Protein AF-A0A147J655-F1 (afdb_monomer)

Solvent-accessible surface area (backbone atoms only — not comparable to full-atom values): 12444 Å² total; per-residue (Å²): 142,83,84,80,78,75,74,83,84,78,67,87,81,70,92,56,87,43,62,66,56,55,39,49,51,56,50,48,43,55,75,45,38,86,83,41,47,68,65,48,41,78,70,52,32,87,92,41,36,66,64,68,68,52,79,88,52,89,79,34,69,66,43,55,54,46,36,54,53,49,49,52,65,45,54,52,52,58,82,41,92,88,51,79,49,56,59,37,53,48,49,34,55,76,60,67,33,90,79,55,74,68,39,70,68,46,60,68,44,26,51,59,44,56,76,71,34,64,57,53,54,51,39,46,50,52,51,23,53,54,28,43,58,66,48,66,65,36,63,68,56,50,51,46,45,51,49,52,53,47,52,49,52,63,71,44,96,63,61,68,89,52,30,41,99,83,64,45,72,59,88,71,86,84,52,72,66,62,54,49,54,52,36,58,65,47,71,39,32,39,89,87,78,63,48,63,60,84,68,64,92,68,74,83,132

Organism: NCBI:txid33051

Sequence (205 aa):
MSTARLRPENYYEARGFSVYYVANAVFNIVSNSGAYLRGIEDILGDMRVLTLMRPFHRYTNLHHFIREISVDIVTEEFDDIEQDHRFLREFLRIFSVPFSEEAVQDEESFWDFASESTRFHEALDELTDEVFHVLFGDVVFLQKFNRLCANYIEMSGFGDDLKTRRGTLRRVAIPVWARRAIFYRDKGECRACKRSLSCSDQAPG

Secondary structure (DSSP, 8-state):
-----PPP-------S--HHHHHHHHHHHHHTGGGGHHHHHHHHSTTTHHHHHSS--SS-HHHHHHHHHHHHHHHGGGG-TTS--HHHHHHHHHTT----SGGGSSHHHHHHHHHH-HHHHHHHHHHHHHHHHHHHT-HHHHHHHHHHHHHHHHH-S--TTTB-TTSSBPP-PPPHHHHHHHHHHTTTB-TTT--BSTT-S----

Radius of gyration: 20.92 Å; Cα contacts (8 Å, |Δi|>4): 145; chains: 1; bounding box: 65×38×62 Å

pLDDT: mean 83.19, std 16.74, range [34.19, 97.62]

Nearest PDB structures (foldseek):
  6egk-assembly1_B  TM=2.272E-01  e=2.907E+00  Streptomyces clavuligerus

Structure (mmCIF, N/CA/C/O backbone):
data_AF-A0A147J655-F1
#
_entry.id   AF-A0A147J655-F1
#
loop_
_atom_site.group_PDB
_atom_site.id
_atom_site.type_symbol
_atom_site.label_atom_id
_atom_site.label_alt_id
_atom_site.label_comp_id
_atom_site.label_asym_id
_atom_site.label_entity_id
_atom_site.label_seq_id
_atom_site.pdbx_PDB_ins_code
_atom_site.Cartn_x
_atom_site.Cartn_y
_atom_site.Cartn_z
_atom_site.occupancy
_atom_site.B_iso_or_equiv
_atom_site.auth_seq_id
_atom_site.auth_comp_id
_atom_site.auth_asym_id
_atom_site.auth_atom_id
_atom_site.pdbx_PDB_model_num
ATOM 1 N N . MET A 1 1 ? 42.084 3.554 29.934 1.00 40.44 1 MET A N 1
ATOM 2 C CA . MET A 1 1 ? 41.029 2.544 29.700 1.00 40.44 1 MET A CA 1
ATOM 3 C C . MET A 1 1 ? 39.686 3.249 29.609 1.00 40.44 1 MET A C 1
ATOM 5 O O . MET A 1 1 ? 39.178 3.671 30.633 1.00 40.44 1 MET A O 1
ATOM 9 N N . SER A 1 2 ? 39.151 3.418 28.400 1.00 34.22 2 SER A N 1
ATOM 10 C CA . SER A 1 2 ? 37.708 3.548 28.145 1.00 34.22 2 SER A CA 1
ATOM 11 C C . SER A 1 2 ? 37.500 3.452 26.633 1.00 34.22 2 SER A C 1
ATOM 13 O O . SER A 1 2 ? 37.640 4.431 25.907 1.00 34.22 2 SER A O 1
ATOM 15 N N . THR A 1 3 ? 37.291 2.235 26.138 1.00 34.88 3 THR A N 1
ATOM 16 C CA . THR A 1 3 ? 36.875 1.977 24.760 1.00 34.88 3 THR A CA 1
ATOM 17 C C . THR A 1 3 ? 35.353 2.036 24.724 1.00 34.88 3 THR A C 1
ATOM 19 O O . THR A 1 3 ? 34.664 1.093 25.118 1.00 34.88 3 THR A O 1
ATOM 22 N N . ALA A 1 4 ? 34.816 3.175 24.286 1.00 36.41 4 ALA A N 1
ATOM 23 C CA . ALA A 1 4 ? 33.408 3.289 23.942 1.00 36.41 4 ALA A CA 1
ATOM 24 C C . ALA A 1 4 ? 33.131 2.347 22.763 1.00 36.41 4 ALA A C 1
ATOM 26 O O . ALA A 1 4 ? 33.685 2.507 21.676 1.00 36.41 4 ALA A O 1
ATOM 27 N N . ARG A 1 5 ? 32.316 1.317 23.006 1.00 34.78 5 ARG A N 1
ATOM 28 C CA . ARG A 1 5 ? 31.834 0.407 21.968 1.00 34.78 5 ARG A CA 1
ATOM 29 C C . ARG A 1 5 ? 30.921 1.202 21.042 1.00 34.78 5 ARG A C 1
ATOM 31 O O . ARG A 1 5 ? 29.805 1.546 21.430 1.00 34.78 5 ARG A O 1
ATOM 38 N N . LEU A 1 6 ? 31.410 1.491 19.840 1.00 41.97 6 LEU A N 1
ATOM 39 C CA . LEU A 1 6 ? 30.581 1.902 18.716 1.00 41.97 6 LEU A CA 1
ATOM 40 C C . LEU A 1 6 ? 29.500 0.828 18.532 1.00 41.97 6 LEU A C 1
ATOM 42 O O . LEU A 1 6 ? 29.802 -0.364 18.433 1.00 41.97 6 LEU A O 1
ATOM 46 N N . ARG A 1 7 ? 28.232 1.244 18.596 1.00 40.03 7 ARG A N 1
ATOM 47 C CA . ARG A 1 7 ? 27.100 0.386 18.237 1.00 40.03 7 ARG A CA 1
ATOM 48 C C . ARG A 1 7 ? 27.255 0.042 16.753 1.00 40.03 7 ARG A C 1
ATOM 50 O O . ARG A 1 7 ? 27.589 0.948 15.997 1.00 40.03 7 ARG A O 1
ATOM 57 N N . PRO A 1 8 ? 27.041 -1.213 16.331 1.00 43.03 8 PRO A N 1
ATOM 58 C CA . PRO A 1 8 ? 27.137 -1.540 14.921 1.00 43.03 8 PRO A CA 1
ATOM 59 C C . PRO A 1 8 ? 26.039 -0.779 14.174 1.00 43.03 8 PRO A C 1
ATOM 61 O O . PRO A 1 8 ? 24.848 -0.981 14.424 1.00 43.03 8 PRO A O 1
ATOM 64 N N . GLU A 1 9 ? 26.469 0.118 13.291 1.00 44.25 9 GLU A N 1
ATOM 65 C CA . GLU A 1 9 ? 25.694 0.710 12.204 1.00 44.25 9 GLU A CA 1
ATOM 66 C C . GLU A 1 9 ? 25.308 -0.405 11.226 1.00 44.25 9 GLU A C 1
ATOM 68 O O . GLU A 1 9 ? 25.839 -0.521 10.132 1.00 44.25 9 GLU A O 1
ATOM 73 N N . ASN A 1 10 ? 24.403 -1.287 11.641 1.00 47.47 10 ASN A N 1
ATOM 74 C CA . ASN A 1 10 ? 23.767 -2.229 10.733 1.00 47.47 10 ASN A CA 1
ATOM 75 C C . ASN A 1 10 ? 22.411 -1.649 10.353 1.00 47.47 10 ASN A C 1
ATOM 77 O O . ASN A 1 10 ? 21.373 -2.092 10.845 1.00 47.47 10 ASN A O 1
ATOM 81 N N . TYR A 1 11 ? 22.430 -0.633 9.495 1.00 44.00 11 TYR A N 1
ATOM 82 C CA . TYR A 1 11 ? 21.291 -0.373 8.631 1.00 44.00 11 TYR A CA 1
ATOM 83 C C . TYR A 1 11 ? 21.672 -0.917 7.259 1.00 44.00 11 TYR A C 1
ATOM 85 O O . TYR A 1 11 ? 22.695 -0.523 6.709 1.00 44.00 11 TYR A O 1
ATOM 93 N N . TYR A 1 12 ? 20.920 -1.905 6.776 1.00 42.38 12 TYR A N 1
ATOM 94 C CA . TYR A 1 12 ? 21.134 -2.533 5.475 1.00 42.38 12 TYR A CA 1
ATOM 95 C C . TYR A 1 12 ? 21.269 -1.449 4.396 1.00 42.38 12 TYR A C 1
ATOM 97 O O . TYR A 1 12 ? 20.291 -0.787 4.055 1.00 42.38 12 TYR A O 1
ATOM 105 N N . GLU A 1 13 ? 22.473 -1.268 3.854 1.00 38.03 13 GLU A N 1
ATOM 106 C CA . GLU A 1 13 ? 22.691 -0.453 2.661 1.00 38.03 13 GLU A CA 1
ATOM 107 C C . GLU A 1 13 ? 22.290 -1.320 1.456 1.00 38.03 13 GLU A C 1
ATOM 109 O O . GLU A 1 13 ? 23.109 -2.010 0.847 1.00 38.03 13 GLU A O 1
ATOM 114 N N . ALA A 1 14 ? 20.985 -1.394 1.180 1.00 43.47 14 ALA A N 1
ATOM 115 C CA . ALA A 1 14 ? 20.464 -2.109 0.022 1.00 43.47 14 ALA A CA 1
ATOM 116 C C . ALA A 1 14 ? 20.803 -1.308 -1.241 1.00 43.47 14 ALA A C 1
ATOM 118 O O . ALA A 1 14 ? 20.081 -0.397 -1.629 1.00 43.47 14 ALA A O 1
ATOM 119 N N . ARG A 1 15 ? 21.923 -1.639 -1.888 1.00 47.44 15 ARG A N 1
ATOM 120 C CA . ARG A 1 15 ? 22.313 -1.082 -3.196 1.00 47.44 15 ARG A CA 1
ATOM 121 C C . ARG A 1 15 ? 21.534 -1.720 -4.367 1.00 47.44 15 ARG A C 1
ATOM 123 O O . ARG A 1 15 ? 22.101 -1.907 -5.437 1.00 47.44 15 ARG A O 1
ATOM 130 N N . GLY A 1 16 ? 20.268 -2.095 -4.154 1.00 58.00 16 GLY A N 1
ATOM 131 C CA . GLY A 1 16 ? 19.400 -2.773 -5.125 1.00 58.00 16 GLY A CA 1
ATOM 132 C C . GLY A 1 16 ? 17.962 -2.952 -4.616 1.00 58.00 16 GLY A C 1
ATOM 133 O O . GLY A 1 16 ? 17.691 -2.710 -3.436 1.00 58.00 16 GLY A O 1
ATOM 134 N N . PHE A 1 17 ? 17.056 -3.370 -5.508 1.00 69.56 17 PHE A N 1
ATOM 135 C CA . PHE A 1 17 ? 15.637 -3.598 -5.213 1.00 69.56 17 PHE A CA 1
ATOM 136 C C . PHE A 1 17 ? 15.461 -4.511 -3.985 1.00 69.56 17 PHE A C 1
ATOM 138 O O . PHE A 1 17 ? 16.004 -5.616 -3.927 1.00 69.56 17 PHE A O 1
ATOM 145 N N . SER A 1 18 ? 14.718 -4.051 -2.973 1.00 82.25 18 SER A N 1
ATOM 146 C CA . SER A 1 18 ? 14.476 -4.812 -1.745 1.00 82.25 18 SER A CA 1
ATOM 147 C C . SER A 1 18 ? 13.132 -4.452 -1.123 1.00 82.25 18 SER A C 1
ATOM 149 O O . SER A 1 18 ? 12.808 -3.279 -0.951 1.00 82.25 18 SER A O 1
ATOM 151 N N . VAL A 1 19 ? 12.405 -5.464 -0.654 1.00 89.88 19 VAL A N 1
ATOM 152 C CA . VAL A 1 19 ? 11.198 -5.308 0.178 1.00 89.88 19 VAL A CA 1
ATOM 153 C C . VAL A 1 19 ? 11.454 -4.368 1.357 1.00 89.88 19 VAL A C 1
ATOM 155 O O . VAL A 1 19 ? 10.615 -3.540 1.700 1.00 89.88 19 VAL A O 1
ATOM 158 N N . TYR A 1 20 ? 12.641 -4.445 1.971 1.00 90.62 20 TYR A N 1
ATOM 159 C CA . TYR A 1 20 ? 13.001 -3.589 3.101 1.00 90.62 20 TYR A CA 1
ATOM 160 C C . TYR A 1 20 ? 13.219 -2.132 2.703 1.00 90.62 20 TYR A C 1
ATOM 162 O O . TYR A 1 20 ? 12.974 -1.248 3.522 1.00 90.62 20 TYR A O 1
ATOM 170 N N . TYR A 1 21 ? 13.655 -1.876 1.468 1.00 89.62 21 TYR A N 1
ATOM 171 C CA . TYR A 1 21 ? 13.779 -0.520 0.947 1.00 89.62 21 TYR A CA 1
ATOM 172 C C . TYR A 1 21 ? 12.397 0.134 0.859 1.00 89.62 21 TYR A C 1
ATOM 174 O O . TYR A 1 21 ? 12.180 1.183 1.465 1.00 89.62 21 TYR A O 1
ATOM 182 N N . VAL A 1 22 ? 11.434 -0.548 0.228 1.00 91.31 22 VAL A N 1
ATOM 183 C CA . VAL A 1 22 ? 10.045 -0.071 0.125 1.00 91.31 22 VAL A CA 1
ATOM 184 C C . VAL A 1 22 ? 9.406 0.049 1.513 1.00 91.31 22 VAL A C 1
ATOM 186 O O . VAL A 1 22 ? 8.818 1.078 1.840 1.00 91.31 22 VAL A O 1
ATOM 189 N N . ALA A 1 23 ? 9.591 -0.944 2.391 1.00 95.00 23 ALA A N 1
ATOM 190 C CA . ALA A 1 23 ? 9.091 -0.881 3.765 1.00 95.00 23 ALA A CA 1
ATOM 191 C C . ALA A 1 23 ? 9.661 0.319 4.541 1.00 95.00 23 ALA A C 1
ATOM 193 O O . ALA A 1 23 ? 8.924 0.986 5.269 1.00 95.00 23 ALA A O 1
ATOM 194 N N . ASN A 1 24 ? 10.951 0.626 4.376 1.00 92.94 24 ASN A N 1
ATOM 195 C CA . ASN A 1 24 ? 11.572 1.797 4.988 1.00 92.94 24 ASN A CA 1
ATOM 196 C C . ASN A 1 24 ? 11.036 3.108 4.394 1.00 92.94 24 ASN A C 1
ATOM 198 O O . ASN A 1 24 ? 10.759 4.041 5.148 1.00 92.94 24 ASN A O 1
ATOM 202 N N . ALA A 1 25 ? 10.839 3.185 3.076 1.00 91.75 25 ALA A N 1
ATOM 203 C CA . ALA A 1 25 ? 10.234 4.349 2.430 1.00 91.75 25 ALA A CA 1
ATOM 204 C C . ALA A 1 25 ? 8.829 4.620 2.992 1.00 91.75 25 ALA A C 1
ATOM 206 O O . ALA A 1 25 ? 8.576 5.697 3.537 1.00 91.75 25 ALA A O 1
ATOM 207 N N . VAL A 1 26 ? 7.959 3.604 3.004 1.00 94.25 26 VAL A N 1
ATOM 208 C CA . VAL A 1 26 ? 6.614 3.674 3.600 1.00 94.25 26 VAL A CA 1
ATOM 209 C C . VAL A 1 26 ? 6.684 4.079 5.079 1.00 94.25 26 VAL A C 1
ATOM 211 O O . VAL A 1 26 ? 5.931 4.947 5.531 1.00 94.25 26 VAL A O 1
ATOM 214 N N . PHE A 1 27 ? 7.608 3.497 5.850 1.00 94.69 27 PHE A N 1
ATOM 215 C CA . PHE A 1 27 ? 7.802 3.841 7.259 1.00 94.69 27 PHE A CA 1
ATOM 216 C C . PHE A 1 27 ? 8.169 5.316 7.458 1.00 94.69 27 PHE A C 1
ATOM 218 O O . PHE A 1 27 ? 7.632 5.963 8.366 1.00 94.69 27 PHE A O 1
ATOM 225 N N . ASN A 1 28 ? 9.061 5.853 6.623 1.00 91.31 28 ASN A N 1
ATOM 226 C CA . ASN A 1 28 ? 9.516 7.239 6.691 1.00 91.31 28 ASN A CA 1
ATOM 227 C C . ASN A 1 28 ? 8.425 8.219 6.260 1.00 91.31 28 ASN A C 1
ATOM 229 O O . ASN A 1 28 ? 8.224 9.219 6.951 1.00 91.31 28 ASN A O 1
ATOM 233 N N . ILE A 1 29 ? 7.670 7.899 5.205 1.00 91.06 29 ILE A N 1
ATOM 234 C CA . ILE A 1 29 ? 6.522 8.696 4.753 1.00 91.06 29 ILE A CA 1
ATOM 235 C C . ILE A 1 29 ? 5.482 8.802 5.873 1.00 91.06 29 ILE A C 1
ATOM 237 O O . ILE A 1 29 ? 5.064 9.898 6.236 1.00 91.06 29 ILE A O 1
ATOM 241 N N . VAL A 1 30 ? 5.110 7.687 6.510 1.00 92.38 30 VAL A N 1
ATOM 242 C CA . VAL A 1 30 ? 4.139 7.708 7.620 1.00 92.38 30 VAL A CA 1
ATOM 243 C C . VAL A 1 30 ? 4.706 8.398 8.862 1.00 92.38 30 VAL A C 1
ATOM 245 O O . VAL A 1 30 ? 3.992 9.128 9.555 1.00 92.38 30 VAL A O 1
ATOM 248 N N . SER A 1 31 ? 5.982 8.168 9.179 1.00 90.12 31 SER A N 1
ATOM 249 C CA . SER A 1 31 ? 6.617 8.739 10.371 1.00 90.12 31 SER A CA 1
ATOM 250 C C . SER A 1 31 ? 6.887 10.234 10.255 1.00 90.12 31 SER A C 1
ATOM 252 O O . SER A 1 31 ? 6.957 10.895 11.291 1.00 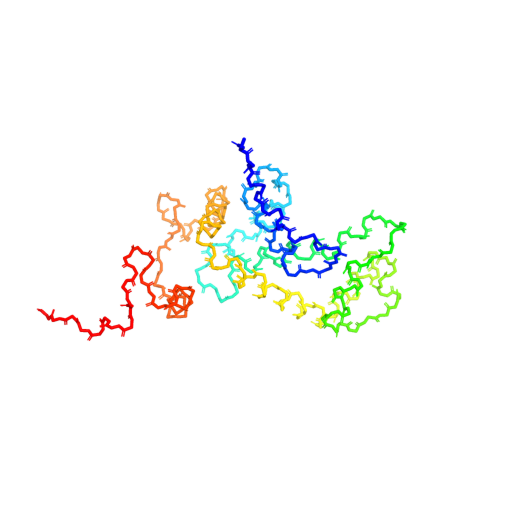90.12 31 SER A O 1
ATOM 254 N N . ASN A 1 32 ? 7.025 10.752 9.036 1.00 87.69 32 ASN A N 1
ATOM 255 C CA . ASN A 1 32 ? 7.359 12.142 8.758 1.00 87.69 32 ASN A CA 1
ATOM 256 C C . ASN A 1 32 ? 6.446 12.739 7.674 1.00 87.69 32 ASN A C 1
ATOM 258 O O . ASN A 1 32 ? 6.897 13.434 6.768 1.00 87.69 32 ASN A O 1
ATOM 262 N N . SER A 1 33 ? 5.144 12.462 7.782 1.00 81.00 33 SER A N 1
ATOM 263 C CA . SER A 1 33 ? 4.124 12.788 6.771 1.00 81.00 33 SER A CA 1
ATOM 264 C C . SER A 1 33 ? 4.076 14.259 6.361 1.00 81.00 33 SER A C 1
ATOM 266 O O . SER A 1 33 ? 3.765 14.554 5.214 1.00 81.00 33 SER A O 1
ATOM 268 N N . GLY A 1 34 ? 4.467 15.180 7.248 1.00 77.56 34 GLY A N 1
ATOM 269 C CA . GLY A 1 34 ? 4.579 16.607 6.931 1.00 77.56 34 GLY A CA 1
ATOM 270 C C . GLY A 1 34 ? 5.526 16.920 5.764 1.00 77.56 34 GLY A C 1
ATOM 271 O O . GLY A 1 34 ? 5.278 17.861 5.018 1.00 77.56 34 GLY A O 1
ATOM 272 N N . ALA A 1 35 ? 6.583 16.125 5.573 1.00 74.06 35 ALA A N 1
ATOM 273 C CA . ALA A 1 35 ? 7.535 16.306 4.476 1.00 74.06 35 ALA A CA 1
ATOM 274 C C . ALA A 1 35 ? 7.020 15.764 3.128 1.00 74.06 35 ALA A C 1
ATOM 276 O O . ALA A 1 35 ? 7.557 16.128 2.087 1.00 74.06 35 ALA A O 1
ATOM 277 N N . TYR A 1 36 ? 5.973 14.933 3.146 1.00 78.69 36 TYR A N 1
ATOM 278 C CA . TYR A 1 36 ? 5.453 14.208 1.980 1.00 78.69 36 TYR A CA 1
ATOM 279 C C . TYR A 1 36 ? 3.989 14.553 1.677 1.00 78.69 36 TYR A C 1
ATOM 281 O O . TYR A 1 36 ? 3.312 13.811 0.975 1.00 78.69 36 TYR A O 1
ATOM 289 N N . LEU A 1 37 ? 3.483 15.673 2.210 1.00 73.81 37 LEU A N 1
ATOM 290 C CA . LEU A 1 37 ? 2.056 16.012 2.169 1.00 73.81 37 LEU A CA 1
ATOM 291 C C . LEU A 1 37 ? 1.454 15.975 0.761 1.00 73.81 37 LEU A C 1
ATOM 293 O O . LEU A 1 37 ? 0.341 15.493 0.626 1.00 73.81 37 LEU A O 1
ATOM 297 N N . ARG A 1 38 ? 2.179 16.435 -0.270 1.00 73.69 38 ARG A N 1
ATOM 298 C CA . ARG A 1 38 ? 1.684 16.407 -1.657 1.00 73.69 38 ARG A CA 1
ATOM 299 C C . ARG A 1 38 ? 1.408 14.974 -2.129 1.00 73.69 38 ARG A C 1
ATOM 301 O O . ARG A 1 38 ? 0.269 14.674 -2.441 1.00 73.69 38 ARG A O 1
ATOM 308 N N . GLY A 1 39 ? 2.404 14.088 -2.089 1.00 76.06 39 GLY A N 1
ATOM 309 C CA . GLY A 1 39 ? 2.215 12.697 -2.524 1.00 76.06 39 GLY A CA 1
ATOM 310 C C . GLY A 1 39 ? 1.221 11.926 -1.648 1.00 76.06 39 GLY A C 1
ATOM 311 O O . GLY A 1 39 ? 0.451 11.110 -2.138 1.00 76.06 39 GLY A O 1
ATOM 312 N N . ILE A 1 40 ? 1.160 12.221 -0.343 1.00 77.81 40 ILE A N 1
ATOM 313 C CA . ILE A 1 40 ? 0.143 11.617 0.530 1.00 77.81 40 ILE A CA 1
ATOM 314 C C . ILE A 1 40 ? -1.267 12.094 0.147 1.00 77.81 40 ILE A C 1
ATOM 316 O O . ILE A 1 40 ? -2.192 11.286 0.194 1.00 77.81 40 ILE A O 1
ATOM 320 N N . GLU A 1 41 ? -1.444 13.360 -0.239 1.00 77.38 41 GLU A N 1
ATOM 321 C CA . GLU A 1 41 ? -2.727 13.885 -0.722 1.00 77.38 41 GLU A CA 1
ATOM 322 C C . GLU A 1 41 ? -3.183 13.164 -1.993 1.00 77.38 41 GLU A C 1
ATOM 324 O O . GLU A 1 41 ? -4.345 12.775 -2.090 1.00 77.38 41 GLU A O 1
ATOM 329 N N . ASP A 1 42 ? -2.264 12.893 -2.917 1.00 77.56 42 ASP A N 1
ATOM 330 C CA . ASP A 1 42 ? -2.568 12.171 -4.157 1.00 77.56 42 ASP A CA 1
ATOM 331 C C . ASP A 1 42 ? -3.023 10.720 -3.873 1.00 77.56 42 ASP A C 1
ATOM 333 O O . ASP A 1 42 ? -3.916 10.185 -4.539 1.00 77.56 42 ASP A O 1
ATOM 337 N N . ILE A 1 43 ? -2.487 10.101 -2.812 1.00 75.88 43 ILE A N 1
ATOM 338 C CA . ILE A 1 43 ? -2.792 8.716 -2.412 1.00 75.88 43 ILE A CA 1
ATOM 339 C C . ILE A 1 43 ? -4.027 8.602 -1.498 1.00 75.88 43 ILE A C 1
ATOM 341 O O . ILE A 1 43 ? -4.780 7.627 -1.586 1.00 75.88 43 ILE A O 1
ATOM 345 N N . LEU A 1 44 ? -4.227 9.536 -0.566 1.00 74.38 44 LEU A N 1
ATOM 346 C CA . LEU A 1 44 ? -5.241 9.454 0.501 1.00 74.38 44 LEU A CA 1
ATOM 347 C C . LEU A 1 44 ? -6.366 10.494 0.383 1.00 74.38 44 LEU A C 1
ATOM 349 O O . LEU A 1 44 ? -7.310 10.434 1.176 1.00 74.38 44 LEU A O 1
ATOM 353 N N . GLY A 1 45 ? -6.280 11.416 -0.576 1.00 71.62 45 GLY A N 1
ATOM 354 C CA . GLY A 1 45 ? -7.204 12.532 -0.763 1.00 71.62 45 GLY A CA 1
ATOM 355 C C . GLY A 1 45 ? -8.611 12.156 -1.239 1.00 71.62 45 GLY A C 1
ATOM 356 O O . GLY A 1 45 ? -9.049 10.999 -1.212 1.00 71.62 45 GLY A O 1
ATOM 357 N N . ASP A 1 46 ? -9.350 13.180 -1.669 1.00 62.03 46 ASP A N 1
ATOM 358 C CA . ASP A 1 46 ? -10.819 13.217 -1.689 1.00 62.03 46 ASP A CA 1
ATOM 359 C C . ASP A 1 46 ? -11.527 12.078 -2.451 1.00 62.03 46 ASP A C 1
ATOM 361 O O . ASP A 1 46 ? -12.598 11.641 -2.023 1.00 62.03 46 ASP A O 1
ATOM 365 N N . MET A 1 47 ? -10.947 11.513 -3.519 1.00 56.75 47 MET A N 1
ATOM 366 C CA . MET A 1 47 ? -11.573 10.382 -4.232 1.00 56.75 47 MET A CA 1
ATOM 367 C C . MET A 1 47 ? -11.406 9.021 -3.534 1.00 56.75 47 MET A C 1
ATOM 369 O O . MET A 1 47 ? -12.127 8.076 -3.860 1.00 56.75 47 MET A O 1
ATOM 373 N N . ARG A 1 48 ? -10.496 8.892 -2.559 1.00 71.31 48 ARG A N 1
ATOM 374 C CA . ARG A 1 48 ? -10.195 7.619 -1.874 1.00 71.31 48 ARG A CA 1
ATOM 375 C C . ARG A 1 48 ? -10.669 7.576 -0.423 1.00 71.31 48 ARG A C 1
ATOM 377 O O . ARG A 1 48 ? -10.670 6.500 0.181 1.00 71.31 48 ARG A O 1
ATOM 384 N N . VAL A 1 49 ? -11.168 8.684 0.133 1.00 79.19 49 VAL A N 1
ATOM 385 C CA . VAL A 1 49 ? -11.615 8.715 1.535 1.00 79.19 49 VAL A CA 1
ATOM 386 C C . VAL A 1 49 ? -12.745 7.720 1.809 1.00 79.19 49 VAL A C 1
ATOM 388 O O . VAL A 1 49 ? -12.713 7.031 2.825 1.00 79.19 49 VAL A O 1
ATOM 391 N N . LEU A 1 50 ? -13.699 7.535 0.893 1.00 83.00 50 LEU A N 1
ATOM 392 C CA . LEU A 1 50 ? -14.761 6.532 1.070 1.00 83.00 50 LEU A CA 1
ATOM 393 C C . LEU A 1 50 ? -14.208 5.104 1.216 1.00 83.00 50 LEU A C 1
ATOM 395 O O . LEU A 1 50 ? -14.731 4.315 2.009 1.00 83.00 50 LEU A O 1
ATOM 399 N N . THR A 1 51 ? -13.115 4.785 0.518 1.00 85.19 51 THR A N 1
ATOM 400 C CA . THR A 1 51 ? -12.392 3.516 0.679 1.00 85.19 51 THR A CA 1
ATOM 401 C C . THR A 1 51 ? -11.776 3.423 2.071 1.00 85.19 51 THR A C 1
ATOM 403 O O . THR A 1 51 ? -11.953 2.403 2.738 1.00 85.19 51 THR A O 1
ATOM 406 N N . LEU A 1 52 ? -11.158 4.505 2.569 1.00 87.75 52 LEU A N 1
ATOM 407 C CA . LEU A 1 52 ? -10.609 4.548 3.931 1.00 87.75 52 LEU A CA 1
ATOM 408 C C . LEU A 1 52 ? -11.676 4.295 5.005 1.00 87.75 52 LEU A C 1
ATOM 410 O O . LEU A 1 52 ? -11.379 3.694 6.041 1.00 87.75 52 LEU A O 1
ATOM 414 N N . MET A 1 53 ? -12.908 4.744 4.753 1.00 89.88 53 MET A N 1
ATOM 415 C CA . MET A 1 53 ? -14.039 4.639 5.676 1.00 89.88 53 MET A CA 1
ATOM 416 C C . MET A 1 53 ? -14.724 3.270 5.656 1.00 89.88 53 MET A C 1
ATOM 418 O O . MET A 1 53 ? -15.421 2.923 6.617 1.00 89.88 53 MET A O 1
ATOM 422 N N . ARG A 1 54 ? -14.564 2.480 4.586 1.00 88.31 54 ARG A N 1
ATOM 423 C CA . ARG A 1 54 ? -15.261 1.197 4.477 1.00 88.31 54 ARG A CA 1
ATOM 424 C C . ARG A 1 54 ? -14.632 0.162 5.436 1.00 88.31 54 ARG A C 1
ATOM 426 O O . ARG A 1 54 ? -13.410 0.027 5.540 1.00 88.31 54 ARG A O 1
ATOM 433 N N . PRO A 1 55 ? -15.455 -0.567 6.210 1.00 88.94 55 PRO A N 1
ATOM 434 C CA . PRO A 1 55 ? -14.945 -1.373 7.311 1.00 88.94 55 PRO A CA 1
ATOM 435 C C . PRO A 1 55 ? -14.313 -2.686 6.845 1.00 88.94 55 PRO A C 1
ATOM 437 O O . PRO A 1 55 ? -14.908 -3.423 6.064 1.00 88.94 55 PRO A O 1
ATOM 440 N N . PHE A 1 56 ? -13.162 -3.030 7.435 1.00 87.75 56 PHE A N 1
ATOM 441 C CA . PHE A 1 56 ? -12.550 -4.365 7.390 1.00 87.75 56 PHE A CA 1
ATOM 442 C C . PHE A 1 56 ? -12.542 -5.023 5.995 1.00 87.75 56 PHE A C 1
ATOM 444 O O . PHE A 1 56 ? -13.027 -6.146 5.811 1.00 87.75 56 PHE A O 1
ATOM 451 N N . HIS A 1 57 ? -11.933 -4.354 5.023 1.00 89.56 57 HIS A N 1
ATOM 452 C CA . HIS A 1 57 ? -11.573 -4.975 3.751 1.00 89.56 57 HIS A CA 1
ATOM 453 C C . HIS A 1 57 ? -10.423 -5.959 3.948 1.00 89.56 57 HIS A C 1
ATOM 455 O O . HIS A 1 57 ? -9.560 -5.729 4.797 1.00 89.56 57 HIS A O 1
ATOM 461 N N . ARG A 1 58 ? -10.399 -7.040 3.158 1.00 88.25 58 ARG A N 1
ATOM 462 C CA . ARG A 1 58 ? -9.268 -7.982 3.170 1.00 88.25 58 ARG A CA 1
ATOM 463 C C . ARG A 1 58 ? -7.996 -7.318 2.653 1.00 88.25 58 ARG A C 1
ATOM 465 O O . ARG A 1 58 ? -6.985 -7.362 3.341 1.00 88.25 58 ARG A O 1
ATOM 472 N N . TYR A 1 59 ? -8.096 -6.653 1.506 1.00 92.00 59 TYR A N 1
ATOM 473 C CA . TYR A 1 59 ? -7.078 -5.727 1.031 1.00 92.00 59 TYR A CA 1
ATOM 474 C C . TYR A 1 59 ? -7.237 -4.417 1.809 1.00 92.00 59 TYR A C 1
ATOM 476 O O . TYR A 1 59 ? -8.210 -3.688 1.623 1.00 92.00 59 TYR A O 1
ATOM 484 N N . THR A 1 60 ? -6.391 -4.210 2.817 1.00 93.75 60 THR A N 1
ATOM 485 C CA . THR A 1 60 ? -6.588 -3.136 3.806 1.00 93.75 60 THR A CA 1
ATOM 486 C C . THR A 1 60 ? -6.140 -1.778 3.261 1.00 93.75 60 THR A C 1
ATOM 488 O O . THR A 1 60 ? -5.387 -1.709 2.295 1.00 93.75 60 THR A O 1
ATOM 491 N N . ASN A 1 61 ? -6.512 -0.686 3.937 1.00 93.25 61 ASN A N 1
ATOM 492 C CA . ASN A 1 61 ? -6.007 0.656 3.608 1.00 93.25 61 ASN A CA 1
ATOM 493 C C . ASN A 1 61 ? -4.472 0.718 3.577 1.00 93.25 61 ASN A C 1
ATOM 495 O O . ASN A 1 61 ? -3.911 1.465 2.786 1.00 93.25 61 ASN A O 1
ATOM 499 N N . LEU A 1 62 ? -3.793 -0.081 4.411 1.00 95.00 62 LEU A N 1
ATOM 500 C CA . LEU A 1 62 ? -2.334 -0.159 4.393 1.00 95.00 62 LEU A CA 1
ATOM 501 C C . LEU A 1 62 ? -1.816 -0.833 3.114 1.00 95.00 62 LEU A C 1
ATOM 503 O O . LEU A 1 62 ? -0.815 -0.375 2.586 1.00 95.00 62 LEU A O 1
ATOM 507 N N . HIS A 1 63 ? -2.501 -1.854 2.585 1.00 95.31 63 HIS A N 1
ATOM 508 C CA . HIS A 1 63 ? -2.108 -2.457 1.306 1.00 95.31 63 HIS A CA 1
ATOM 509 C C . HIS A 1 63 ? -2.294 -1.461 0.158 1.00 95.31 63 HIS A C 1
ATOM 511 O O . HIS A 1 63 ? -1.399 -1.310 -0.659 1.00 95.31 63 HIS A O 1
ATOM 517 N N . HIS A 1 64 ? -3.414 -0.727 0.118 1.00 93.12 64 HIS A N 1
ATOM 518 C CA . HIS A 1 64 ? -3.597 0.332 -0.883 1.00 93.12 64 HIS A CA 1
ATOM 519 C C . HIS A 1 64 ? -2.473 1.366 -0.810 1.00 93.12 64 HIS A C 1
ATOM 521 O O . HIS A 1 64 ? -1.853 1.657 -1.821 1.00 93.12 64 HIS A O 1
ATOM 527 N N . PHE A 1 65 ? -2.164 1.857 0.389 1.00 94.12 65 PHE A N 1
ATOM 528 C CA . PHE A 1 65 ? -1.105 2.842 0.590 1.00 94.12 65 PHE A CA 1
ATOM 529 C C . PHE A 1 65 ? 0.282 2.333 0.171 1.00 94.12 65 PHE A C 1
ATOM 531 O O . PHE A 1 65 ? 1.009 3.033 -0.523 1.00 94.12 65 PHE A O 1
ATOM 538 N N . ILE A 1 66 ? 0.637 1.106 0.568 1.00 95.50 66 ILE A N 1
ATOM 539 C CA . ILE A 1 66 ? 1.897 0.468 0.167 1.00 95.50 66 ILE A CA 1
ATOM 540 C C . ILE A 1 66 ? 1.953 0.307 -1.348 1.00 95.50 66 ILE A C 1
ATOM 542 O O . ILE A 1 66 ? 2.994 0.589 -1.929 1.00 95.50 66 ILE A O 1
ATOM 546 N N . ARG A 1 67 ? 0.861 -0.133 -1.980 1.00 94.75 67 ARG A N 1
ATOM 547 C CA . ARG A 1 67 ? 0.823 -0.381 -3.420 1.00 94.75 67 ARG A CA 1
ATOM 548 C C . ARG A 1 67 ? 1.075 0.889 -4.219 1.00 94.75 67 ARG A C 1
ATOM 550 O O . ARG A 1 67 ? 1.889 0.836 -5.126 1.00 94.75 67 ARG A O 1
ATOM 557 N N . GLU A 1 68 ? 0.435 2.008 -3.874 1.00 91.88 68 GLU A N 1
ATOM 558 C CA . GLU A 1 68 ? 0.688 3.278 -4.578 1.00 91.88 68 GLU A CA 1
ATOM 559 C C . GLU A 1 68 ? 2.147 3.719 -4.420 1.00 91.88 68 GLU A C 1
ATOM 561 O O . GLU A 1 68 ? 2.815 3.953 -5.414 1.00 91.88 68 GLU A O 1
ATOM 566 N N . ILE A 1 69 ? 2.687 3.702 -3.194 1.00 92.25 69 ILE A N 1
ATOM 567 C CA . ILE A 1 69 ? 4.105 4.036 -2.966 1.00 92.25 69 ILE A CA 1
ATOM 568 C C . ILE A 1 69 ? 5.032 3.076 -3.720 1.00 92.25 69 ILE A C 1
ATOM 570 O O . ILE A 1 69 ? 6.091 3.472 -4.190 1.00 92.25 69 ILE A O 1
ATOM 574 N N . SER A 1 70 ? 4.660 1.799 -3.814 1.00 92.38 70 SER A N 1
ATOM 575 C CA . SER A 1 70 ? 5.448 0.805 -4.540 1.00 92.38 70 SER A CA 1
ATOM 576 C C . SER A 1 70 ? 5.445 1.081 -6.037 1.00 92.38 70 SER A C 1
ATOM 578 O O . SER A 1 70 ? 6.490 0.925 -6.652 1.00 92.38 70 SER A O 1
ATOM 580 N N . VAL A 1 71 ? 4.308 1.496 -6.607 1.00 91.38 71 VAL A N 1
ATOM 581 C CA . VAL A 1 71 ? 4.233 1.942 -8.004 1.00 91.38 71 VAL A CA 1
ATOM 582 C C . VAL A 1 71 ? 5.152 3.140 -8.193 1.00 91.38 71 VAL A C 1
ATOM 584 O O . VAL A 1 71 ? 6.078 3.025 -8.986 1.00 91.38 71 VAL A O 1
ATOM 587 N N . ASP A 1 72 ? 4.978 4.197 -7.393 1.00 89.06 72 ASP A N 1
ATOM 588 C CA . ASP A 1 72 ? 5.777 5.423 -7.490 1.00 89.06 72 ASP A CA 1
ATOM 589 C C . ASP A 1 72 ? 7.280 5.121 -7.438 1.00 89.06 72 ASP A C 1
ATOM 591 O O . ASP A 1 72 ? 8.020 5.556 -8.306 1.00 89.06 72 ASP A O 1
ATOM 595 N N . ILE A 1 73 ? 7.732 4.313 -6.472 1.00 88.25 73 ILE A N 1
ATOM 596 C CA . ILE A 1 73 ? 9.149 3.936 -6.329 1.00 88.25 73 ILE A CA 1
ATOM 597 C C . ILE A 1 73 ? 9.634 3.086 -7.509 1.00 88.25 73 ILE A C 1
ATOM 599 O O . ILE A 1 73 ? 10.761 3.250 -7.969 1.00 88.25 73 ILE A O 1
ATOM 603 N N . VAL A 1 74 ? 8.825 2.128 -7.972 1.00 88.56 74 VAL A N 1
ATOM 604 C CA . VAL A 1 74 ? 9.217 1.236 -9.072 1.00 88.56 74 VAL A CA 1
ATOM 605 C C . VAL A 1 74 ? 9.341 2.003 -10.387 1.00 88.56 74 VAL A C 1
ATOM 607 O O . VAL A 1 74 ? 10.174 1.634 -11.213 1.00 88.56 74 VAL A O 1
ATOM 610 N N . THR A 1 75 ? 8.550 3.060 -10.570 1.00 86.50 75 THR A N 1
ATOM 611 C CA . THR A 1 75 ? 8.492 3.848 -11.805 1.00 86.50 75 THR A CA 1
ATOM 612 C C . THR A 1 75 ? 9.190 5.209 -11.709 1.00 86.50 75 THR A C 1
ATOM 614 O O . THR A 1 75 ? 9.239 5.913 -12.709 1.00 86.50 75 THR A O 1
ATOM 617 N N . GLU A 1 76 ? 9.761 5.581 -10.555 1.00 80.56 76 GLU A N 1
ATOM 618 C CA . GLU A 1 76 ? 10.400 6.893 -10.311 1.00 80.56 76 GLU A CA 1
ATOM 619 C C . GLU A 1 76 ? 11.501 7.214 -11.335 1.00 80.56 76 GLU A C 1
ATOM 621 O O . GLU A 1 76 ? 11.685 8.357 -11.742 1.00 80.56 76 GLU A O 1
ATOM 626 N N . GLU A 1 77 ? 12.226 6.194 -11.802 1.00 73.19 77 GLU A N 1
ATOM 627 C CA . GLU A 1 77 ? 13.350 6.361 -12.729 1.00 73.19 77 GLU A CA 1
ATOM 628 C C . GLU A 1 77 ? 12.935 6.795 -14.150 1.00 73.19 77 GLU A C 1
ATOM 630 O O . GLU A 1 77 ? 13.818 7.027 -14.973 1.00 73.19 77 GLU A O 1
ATOM 635 N N . PHE A 1 78 ? 11.640 6.915 -14.469 1.00 65.88 78 PHE A N 1
ATOM 636 C CA . PHE A 1 78 ? 11.187 7.488 -15.748 1.00 65.88 78 PHE A CA 1
ATOM 637 C C . PHE A 1 78 ? 11.312 9.015 -15.822 1.00 65.88 78 PHE A C 1
ATOM 639 O O . PHE A 1 78 ? 11.314 9.567 -16.923 1.00 65.88 78 PHE A O 1
ATOM 646 N N . ASP A 1 79 ? 11.497 9.696 -14.688 1.00 60.34 79 ASP A N 1
ATOM 647 C CA . ASP A 1 79 ? 11.637 11.156 -14.647 1.00 60.34 79 ASP A CA 1
ATOM 648 C C . ASP A 1 79 ? 12.990 11.659 -15.210 1.00 60.34 79 ASP A C 1
ATOM 650 O O . ASP A 1 79 ? 13.150 12.857 -15.466 1.00 60.34 79 ASP A O 1
ATOM 654 N N . ASP A 1 80 ? 13.969 10.767 -15.426 1.00 63.56 80 ASP A N 1
ATOM 655 C CA . ASP A 1 80 ? 15.304 11.082 -15.956 1.00 63.56 80 ASP A CA 1
ATOM 656 C C . ASP A 1 80 ? 15.605 10.278 -17.237 1.00 63.56 80 ASP A C 1
ATOM 658 O O . ASP A 1 80 ? 16.008 9.117 -17.197 1.00 63.56 80 ASP A O 1
ATOM 662 N N . ILE A 1 81 ? 15.426 10.926 -18.396 1.00 56.69 81 ILE A N 1
ATOM 663 C CA . ILE A 1 81 ? 15.548 10.345 -19.752 1.00 56.69 81 ILE A CA 1
ATOM 664 C C . ILE A 1 81 ? 16.956 9.768 -20.025 1.00 56.69 81 ILE A C 1
ATOM 666 O O . ILE A 1 81 ? 17.142 8.968 -20.942 1.00 56.69 81 ILE A O 1
ATOM 670 N N . GLU A 1 82 ? 17.968 10.165 -19.247 1.00 57.16 82 GLU A N 1
ATOM 671 C CA . GLU A 1 82 ? 19.346 9.679 -19.394 1.00 57.16 82 GLU A CA 1
ATOM 672 C C . GLU A 1 82 ? 19.665 8.453 -18.516 1.00 57.16 82 GLU A C 1
ATOM 674 O O . GLU A 1 82 ? 20.758 7.886 -18.639 1.00 57.16 82 GLU A O 1
ATOM 679 N N . GLN A 1 83 ? 18.749 8.020 -17.641 1.00 63.38 83 GLN A N 1
ATOM 680 C CA . GLN A 1 83 ? 18.985 6.896 -16.736 1.00 63.38 83 GLN A CA 1
ATOM 681 C C . GLN A 1 83 ? 18.480 5.563 -17.290 1.00 63.38 83 GLN A C 1
ATOM 683 O O . GLN A 1 83 ? 17.345 5.402 -17.719 1.00 63.38 83 GLN A O 1
ATOM 688 N N . ASP A 1 84 ? 19.348 4.556 -17.198 1.00 67.56 84 ASP A N 1
ATOM 689 C CA . ASP A 1 84 ? 18.944 3.156 -17.256 1.00 67.56 84 ASP A CA 1
ATOM 690 C C . ASP A 1 84 ? 17.967 2.904 -16.095 1.00 67.56 84 ASP A C 1
ATOM 692 O O . ASP A 1 84 ? 18.369 3.059 -14.936 1.00 67.56 84 ASP A O 1
ATOM 696 N N . HIS A 1 85 ? 16.709 2.555 -16.404 1.00 81.31 85 HIS A N 1
ATOM 697 C CA . HIS A 1 85 ? 15.636 2.237 -15.445 1.00 81.31 85 HIS A CA 1
ATOM 698 C C . HIS A 1 85 ? 15.940 0.935 -14.671 1.00 81.31 85 HIS A C 1
ATOM 700 O O . HIS A 1 85 ? 15.240 -0.081 -14.767 1.00 81.31 85 HIS A O 1
ATOM 706 N N . ARG A 1 86 ? 17.070 0.916 -13.960 1.00 81.44 86 ARG A N 1
ATOM 707 C CA . ARG A 1 86 ? 17.650 -0.240 -13.279 1.00 81.44 86 ARG A CA 1
ATOM 708 C C . ARG A 1 86 ? 16.712 -0.799 -12.225 1.00 81.44 86 ARG A C 1
ATOM 710 O O . ARG A 1 86 ? 16.608 -2.019 -12.130 1.00 81.44 86 ARG A O 1
ATOM 717 N N . PHE A 1 87 ? 16.054 0.047 -11.439 1.00 83.75 87 PHE A N 1
ATOM 718 C CA . PHE A 1 87 ? 15.152 -0.392 -10.383 1.00 83.75 87 PHE A CA 1
ATOM 719 C C . PHE A 1 87 ? 13.912 -1.067 -10.967 1.00 83.75 87 PHE A C 1
ATOM 721 O O . PHE A 1 87 ? 13.575 -2.177 -10.548 1.00 83.75 87 PHE A O 1
ATOM 728 N N . LEU A 1 88 ? 13.298 -0.466 -11.992 1.00 89.12 88 LEU A N 1
ATOM 729 C CA . LEU A 1 88 ? 12.176 -1.067 -12.712 1.00 89.12 88 LEU A CA 1
ATOM 730 C C . LEU A 1 88 ? 12.566 -2.405 -13.342 1.00 89.12 88 LEU A C 1
ATOM 732 O O . LEU A 1 88 ? 11.896 -3.417 -13.142 1.00 89.12 88 LEU A O 1
ATOM 736 N N . ARG A 1 89 ? 13.666 -2.434 -14.098 1.00 89.69 89 ARG A N 1
ATOM 737 C CA . ARG A 1 89 ? 14.141 -3.648 -14.777 1.00 89.69 89 ARG A CA 1
ATOM 738 C C . ARG A 1 89 ? 14.457 -4.756 -13.783 1.00 89.69 89 ARG A C 1
ATOM 740 O O . ARG A 1 89 ? 14.161 -5.919 -14.052 1.00 89.69 89 ARG A O 1
ATOM 747 N N . GLU A 1 90 ? 15.043 -4.411 -12.642 1.00 89.44 90 GLU A N 1
ATOM 748 C CA . GLU A 1 90 ? 15.328 -5.371 -11.582 1.00 89.44 90 GLU A CA 1
ATOM 749 C C . GLU A 1 90 ? 14.042 -5.891 -10.933 1.00 89.44 90 GLU A C 1
ATOM 751 O O . GLU A 1 90 ? 13.904 -7.101 -10.770 1.00 89.44 90 GLU A O 1
ATOM 756 N N . PHE A 1 91 ? 13.064 -5.022 -10.653 1.00 92.00 91 PHE A N 1
ATOM 757 C CA . PHE A 1 91 ? 11.736 -5.434 -10.189 1.00 92.00 91 PHE A CA 1
ATOM 758 C C . PHE A 1 91 ? 11.085 -6.422 -11.167 1.00 92.00 91 PHE A C 1
ATOM 760 O O . PHE A 1 91 ? 10.719 -7.533 -10.776 1.00 92.00 91 PHE A O 1
ATOM 767 N N . LEU A 1 92 ? 11.008 -6.063 -12.453 1.00 93.62 92 LEU A N 1
ATOM 768 C CA . LEU A 1 92 ? 10.409 -6.913 -13.483 1.00 93.62 92 LEU A CA 1
ATOM 769 C C . LEU A 1 92 ? 11.117 -8.274 -13.566 1.00 93.62 92 LEU A C 1
ATOM 771 O O . LEU A 1 92 ? 10.458 -9.306 -13.667 1.00 93.62 92 LEU A O 1
ATOM 775 N N . ARG A 1 93 ? 12.451 -8.312 -13.452 1.00 93.25 93 ARG A N 1
ATOM 776 C CA . ARG A 1 93 ? 13.225 -9.565 -13.451 1.00 93.25 93 ARG A CA 1
ATOM 777 C C . ARG A 1 93 ? 12.996 -10.405 -12.197 1.00 93.25 93 ARG A C 1
ATOM 779 O O . ARG A 1 93 ? 12.726 -11.598 -12.328 1.00 93.25 93 ARG A O 1
ATOM 786 N N . ILE A 1 94 ? 13.084 -9.813 -11.004 1.00 91.69 94 ILE A N 1
ATOM 787 C CA . ILE A 1 94 ? 12.916 -10.518 -9.720 1.00 91.69 94 ILE A CA 1
ATOM 788 C C . ILE A 1 94 ? 11.537 -11.170 -9.649 1.00 91.69 94 ILE A C 1
ATOM 790 O O . ILE A 1 94 ? 11.424 -12.352 -9.325 1.00 91.69 94 ILE A O 1
ATOM 794 N N . PHE A 1 95 ? 10.497 -10.429 -10.027 1.00 94.00 95 PHE A N 1
ATOM 795 C CA . PHE A 1 95 ? 9.131 -10.938 -10.039 1.00 94.00 95 PHE A CA 1
ATOM 796 C C . PHE A 1 95 ? 8.779 -11.687 -11.330 1.00 94.00 95 PHE A C 1
ATOM 798 O O . PHE A 1 95 ? 7.631 -12.084 -11.519 1.00 94.00 95 PHE A O 1
ATOM 805 N N . SER A 1 96 ? 9.744 -11.955 -12.214 1.00 95.94 96 SER A N 1
ATOM 806 C CA . SER A 1 96 ? 9.520 -12.723 -13.447 1.00 95.94 96 SER A CA 1
ATOM 807 C C . SER A 1 96 ? 8.363 -12.172 -14.295 1.00 95.94 96 SER A C 1
ATOM 809 O O . SER A 1 96 ? 7.558 -12.927 -14.841 1.00 95.94 96 SER A O 1
ATOM 811 N N . VAL A 1 97 ? 8.251 -10.847 -14.372 1.00 96.75 97 VAL A N 1
ATOM 812 C CA . VAL A 1 97 ? 7.322 -10.148 -15.256 1.00 96.75 97 VAL A CA 1
ATOM 813 C C . VAL A 1 97 ? 7.913 -10.174 -16.668 1.00 96.75 97 VAL A C 1
ATOM 815 O O . VAL A 1 97 ? 9.021 -9.677 -16.857 1.00 96.75 97 VAL A O 1
ATOM 818 N N . PRO A 1 98 ? 7.236 -10.752 -17.675 1.00 96.31 98 PRO A N 1
ATOM 819 C CA . PRO A 1 98 ? 7.712 -10.691 -19.053 1.00 96.31 98 PRO A CA 1
ATOM 820 C C . PRO A 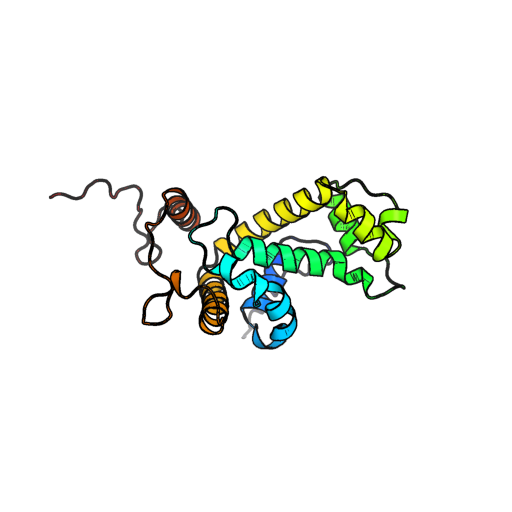1 98 ? 7.619 -9.254 -19.577 1.00 96.31 98 PRO A C 1
ATOM 822 O O . PRO A 1 98 ? 6.545 -8.663 -19.523 1.00 96.31 98 PRO A O 1
ATOM 825 N N . PHE A 1 99 ? 8.717 -8.712 -20.101 1.00 95.00 99 PHE A N 1
ATOM 826 C CA . PHE A 1 99 ? 8.761 -7.398 -20.750 1.00 95.00 99 PHE A CA 1
ATOM 827 C C . PHE A 1 99 ? 9.701 -7.437 -21.960 1.00 95.00 99 PHE A C 1
ATOM 829 O O . PHE A 1 99 ? 10.596 -8.285 -22.027 1.00 95.00 99 PHE A O 1
ATOM 836 N N . SER A 1 100 ? 9.481 -6.541 -22.922 1.00 94.31 100 SER A N 1
ATOM 837 C CA . SER A 1 100 ? 10.414 -6.289 -24.023 1.00 94.31 100 SER A CA 1
ATOM 838 C C . SER A 1 100 ? 11.219 -5.022 -23.745 1.00 94.31 100 SER A C 1
ATOM 840 O O . SER A 1 100 ? 10.843 -4.222 -22.892 1.00 94.31 100 SER A O 1
ATOM 842 N N . GLU A 1 101 ? 12.334 -4.832 -24.444 1.00 90.44 101 GLU A N 1
ATOM 843 C CA . GLU A 1 101 ? 13.166 -3.639 -24.247 1.00 90.44 101 GLU A CA 1
ATOM 844 C C . GLU A 1 101 ? 12.436 -2.358 -24.673 1.00 90.44 101 GLU A C 1
ATOM 846 O O . GLU A 1 101 ? 12.606 -1.322 -24.041 1.00 90.44 101 GLU A O 1
ATOM 851 N N . GLU A 1 102 ? 11.564 -2.451 -25.679 1.00 90.25 102 GLU A N 1
ATOM 852 C CA . GLU A 1 102 ? 10.701 -1.354 -26.128 1.00 90.25 102 GLU A CA 1
ATOM 853 C C . GLU A 1 102 ? 9.693 -0.948 -25.043 1.00 90.25 102 GLU A C 1
ATOM 855 O O . GLU A 1 102 ? 9.441 0.234 -24.843 1.00 90.25 102 GLU A O 1
ATOM 860 N N . ALA A 1 103 ? 9.169 -1.915 -24.283 1.00 91.19 103 ALA A N 1
ATOM 861 C CA . ALA A 1 103 ? 8.206 -1.666 -23.208 1.00 91.19 103 ALA A CA 1
ATOM 862 C C . ALA A 1 103 ? 8.796 -0.905 -22.007 1.00 91.19 103 ALA A C 1
ATOM 864 O O . ALA A 1 103 ? 8.057 -0.476 -21.133 1.00 91.19 103 ALA A O 1
ATOM 865 N N . VAL A 1 104 ? 10.118 -0.779 -21.916 1.00 90.06 104 VAL A N 1
ATOM 866 C CA . VAL A 1 104 ? 10.809 -0.054 -20.836 1.00 90.06 104 VAL A CA 1
ATOM 867 C C . VAL A 1 104 ? 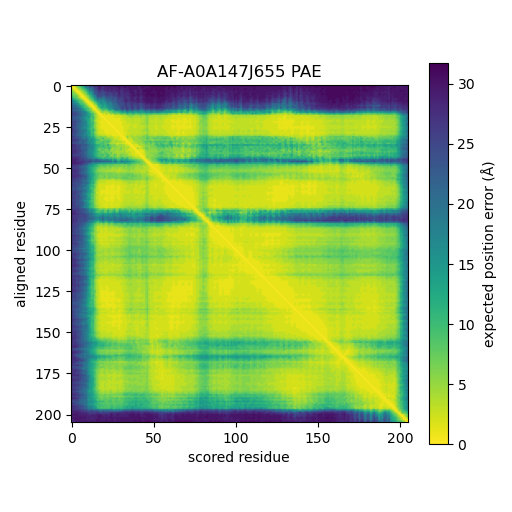11.756 0.998 -21.411 1.00 90.06 104 VAL A C 1
ATOM 869 O O . VAL A 1 104 ? 12.768 1.319 -20.795 1.00 90.06 104 VAL A O 1
ATOM 872 N N . GLN A 1 105 ? 11.483 1.471 -22.627 1.00 86.62 105 GLN A N 1
ATOM 873 C CA . GLN A 1 105 ? 12.301 2.482 -23.289 1.00 86.62 105 GLN A CA 1
ATOM 874 C C . GLN A 1 105 ? 11.982 3.895 -22.787 1.00 86.62 105 GLN A C 1
ATOM 876 O O . GLN A 1 105 ? 12.883 4.724 -22.682 1.00 86.62 105 GLN A O 1
ATOM 881 N N . ASP A 1 106 ? 10.709 4.166 -22.519 1.00 87.06 106 ASP A N 1
ATOM 882 C CA . ASP A 1 106 ? 10.203 5.453 -22.061 1.00 87.06 106 ASP A CA 1
ATOM 883 C C . ASP A 1 106 ? 8.912 5.266 -21.256 1.00 87.06 106 ASP A C 1
ATOM 885 O O . 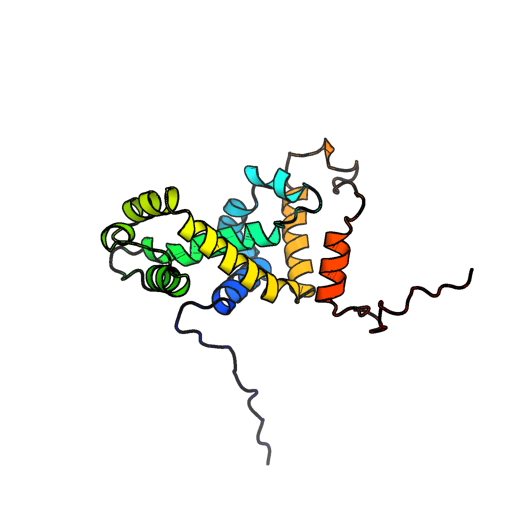ASP A 1 106 ? 8.339 4.173 -21.201 1.00 87.06 106 ASP A O 1
ATOM 889 N N . GLU A 1 107 ? 8.483 6.349 -20.608 1.00 88.12 107 GLU A N 1
ATOM 890 C CA . GLU A 1 107 ? 7.327 6.360 -19.716 1.00 88.12 107 GLU A CA 1
ATOM 891 C C . GLU A 1 107 ? 6.025 5.969 -20.439 1.00 88.12 107 GLU A C 1
ATOM 893 O O . GLU A 1 107 ? 5.247 5.166 -19.925 1.00 88.12 107 GLU A O 1
ATOM 898 N N . GLU A 1 108 ? 5.793 6.498 -21.646 1.00 90.88 108 GLU A N 1
ATOM 899 C CA . GLU A 1 108 ? 4.576 6.242 -22.429 1.00 90.88 108 GLU A CA 1
ATOM 900 C C . GLU A 1 108 ? 4.478 4.759 -22.806 1.00 90.88 108 GLU A C 1
ATOM 902 O O . GLU A 1 108 ? 3.484 4.097 -22.498 1.00 90.88 108 GLU A O 1
ATOM 907 N N . SER A 1 109 ? 5.555 4.210 -23.370 1.00 92.38 109 SER A N 1
ATOM 908 C CA . SER A 1 109 ? 5.649 2.800 -23.756 1.00 92.38 109 SER A CA 1
ATOM 909 C C . SER A 1 109 ? 5.484 1.863 -22.557 1.00 92.38 109 SER A C 1
ATOM 911 O O . SER A 1 109 ? 4.869 0.795 -22.667 1.00 92.38 109 SER A O 1
ATOM 913 N N . PHE A 1 110 ? 6.008 2.261 -21.395 1.00 93.12 110 PHE A N 1
ATOM 914 C CA . PHE A 1 110 ? 5.845 1.493 -20.170 1.00 93.12 110 PHE A CA 1
ATOM 915 C C . PHE A 1 110 ? 4.414 1.498 -19.658 1.00 93.12 110 PHE A C 1
ATOM 917 O O . PHE A 1 110 ? 3.920 0.438 -19.272 1.00 93.12 110 PHE A O 1
ATOM 924 N N . TRP A 1 111 ? 3.728 2.641 -19.654 1.00 93.50 111 TRP A N 1
ATOM 925 C CA . TRP A 1 111 ? 2.340 2.688 -19.200 1.00 93.50 111 TRP A CA 1
ATOM 926 C C . TRP A 1 111 ? 1.397 1.923 -20.131 1.00 93.50 111 TRP A C 1
ATOM 928 O O . TRP A 1 111 ? 0.495 1.244 -19.631 1.00 93.50 111 TRP A O 1
ATOM 938 N N . ASP A 1 112 ? 1.650 1.934 -21.443 1.00 95.31 112 ASP A N 1
ATOM 939 C CA . ASP A 1 112 ? 0.947 1.075 -22.401 1.00 95.31 112 ASP A CA 1
ATOM 940 C C . ASP A 1 112 ? 1.112 -0.405 -22.022 1.00 95.31 112 ASP A C 1
ATOM 942 O O . ASP A 1 112 ? 0.122 -1.112 -21.809 1.00 95.31 112 ASP A O 1
ATOM 946 N N . PHE A 1 113 ? 2.353 -0.857 -21.811 1.00 95.50 113 PHE A N 1
ATOM 947 C CA . PHE A 1 113 ? 2.646 -2.213 -21.338 1.00 95.50 113 PHE A CA 1
ATOM 948 C C . PHE A 1 113 ? 1.987 -2.529 -19.986 1.00 95.50 113 PHE A C 1
ATOM 950 O O . PHE A 1 113 ? 1.355 -3.577 -19.821 1.00 95.50 113 PHE A O 1
ATOM 957 N N . ALA A 1 114 ? 2.141 -1.646 -19.001 1.00 95.19 114 ALA A N 1
ATOM 958 C CA . ALA A 1 114 ? 1.677 -1.855 -17.638 1.00 95.19 114 ALA A CA 1
ATOM 959 C C . ALA A 1 114 ? 0.150 -1.960 -17.577 1.00 95.19 114 ALA A C 1
ATOM 961 O O . ALA A 1 114 ? -0.362 -2.744 -16.782 1.00 95.19 114 ALA A O 1
ATOM 962 N N . SER A 1 115 ? -0.566 -1.225 -18.438 1.00 95.06 115 SER A N 1
ATOM 963 C CA . SER A 1 115 ? -2.030 -1.257 -18.514 1.00 95.06 115 SER A CA 1
ATOM 964 C C . SER A 1 115 ? -2.590 -2.609 -18.975 1.00 95.06 115 SER A C 1
ATOM 966 O O . SER A 1 115 ? -3.693 -2.992 -18.577 1.00 95.06 115 SER A O 1
A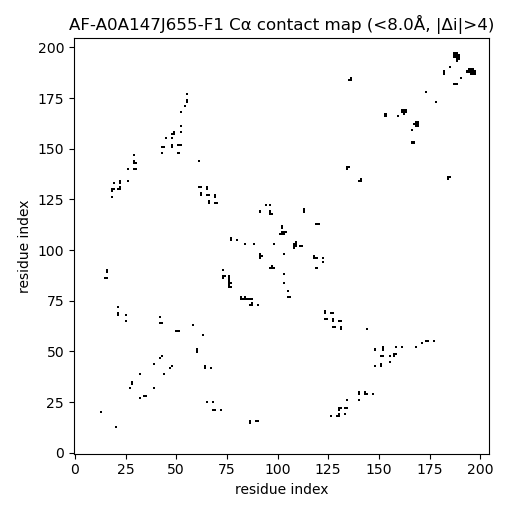TOM 968 N N . GLU A 1 116 ? -1.821 -3.360 -19.769 1.00 95.38 116 GLU A N 1
ATOM 969 C CA . GLU A 1 116 ? -2.211 -4.672 -20.298 1.00 95.38 116 GLU A CA 1
ATOM 970 C C . GLU A 1 116 ? -1.575 -5.842 -19.521 1.00 95.38 116 GLU A C 1
ATOM 972 O O . GLU A 1 116 ? -2.052 -6.983 -19.568 1.00 95.38 116 GLU A O 1
ATOM 977 N N . SER A 1 117 ? -0.503 -5.582 -18.768 1.00 97.12 117 SER A N 1
ATOM 978 C CA . SER A 1 117 ? 0.286 -6.610 -18.091 1.00 97.12 117 SER A CA 1
ATOM 979 C C . SER A 1 117 ? -0.330 -7.052 -16.760 1.00 97.12 117 SER A C 1
ATOM 981 O O . SER A 1 117 ? -0.061 -6.511 -15.687 1.00 97.12 117 SER A O 1
ATOM 983 N N . THR A 1 118 ? -1.099 -8.144 -16.801 1.00 97.62 118 THR A N 1
ATOM 984 C CA . THR A 1 118 ? -1.637 -8.774 -15.577 1.00 97.62 118 THR A CA 1
ATOM 985 C C . THR A 1 118 ? -0.521 -9.187 -14.610 1.00 97.62 118 THR A C 1
ATOM 987 O O . THR A 1 118 ? -0.625 -8.944 -13.409 1.00 97.62 118 THR A O 1
ATOM 990 N N . ARG A 1 119 ? 0.584 -9.748 -15.123 1.00 97.50 119 ARG A N 1
ATOM 991 C CA . ARG A 1 119 ? 1.700 -10.213 -14.285 1.00 97.50 119 ARG A CA 1
ATOM 992 C C . ARG A 1 119 ? 2.402 -9.061 -13.562 1.00 97.50 119 ARG A C 1
ATOM 994 O O . ARG A 1 119 ? 2.845 -9.251 -12.434 1.00 97.50 119 ARG A O 1
ATOM 1001 N N . PHE A 1 120 ? 2.487 -7.880 -14.175 1.00 96.50 120 PHE A N 1
ATOM 1002 C CA . PHE A 1 120 ? 3.031 -6.690 -13.518 1.00 96.50 120 PHE A CA 1
ATOM 1003 C C . PHE A 1 120 ? 2.191 -6.288 -12.299 1.00 96.50 120 PHE A C 1
ATOM 1005 O O . PHE A 1 120 ? 2.730 -6.041 -11.221 1.00 96.50 120 PHE A O 1
ATOM 1012 N N . HIS A 1 121 ? 0.863 -6.287 -12.435 1.00 96.50 121 HIS A N 1
ATOM 1013 C CA . HIS A 1 121 ? -0.026 -5.993 -11.314 1.00 96.50 121 HIS A CA 1
ATOM 1014 C C . HIS A 1 121 ? 0.040 -7.053 -10.210 1.00 96.50 121 HIS A C 1
ATOM 1016 O O . HIS A 1 121 ? 0.086 -6.688 -9.039 1.00 96.50 121 HIS A O 1
ATOM 1022 N N . GLU A 1 122 ? 0.111 -8.338 -10.563 1.00 97.38 122 GLU A N 1
ATOM 1023 C CA . GLU A 1 122 ? 0.315 -9.414 -9.585 1.00 97.38 122 GLU A CA 1
ATOM 1024 C C . GLU A 1 122 ? 1.655 -9.272 -8.849 1.00 97.38 122 GLU A C 1
ATOM 1026 O O . GLU A 1 122 ? 1.712 -9.473 -7.641 1.00 97.38 122 GLU A O 1
ATOM 1031 N N . ALA A 1 123 ? 2.722 -8.871 -9.545 1.00 96.62 123 ALA A N 1
ATOM 1032 C CA . ALA A 1 123 ? 4.026 -8.619 -8.935 1.00 96.62 123 ALA A CA 1
ATOM 1033 C C . ALA A 1 123 ? 3.986 -7.455 -7.929 1.00 96.62 123 ALA A C 1
ATOM 1035 O O . ALA A 1 123 ? 4.592 -7.532 -6.860 1.00 96.62 123 ALA A O 1
ATOM 1036 N N . LEU A 1 124 ? 3.248 -6.383 -8.240 1.00 96.19 124 LEU A N 1
ATOM 1037 C CA . LEU A 1 124 ? 3.026 -5.277 -7.303 1.00 96.19 124 LEU A CA 1
ATOM 1038 C C . LEU A 1 124 ? 2.225 -5.722 -6.076 1.00 96.19 124 LEU A C 1
ATOM 1040 O O . LEU A 1 124 ? 2.516 -5.280 -4.963 1.00 96.19 124 LEU A O 1
ATOM 1044 N N . ASP A 1 125 ? 1.230 -6.586 -6.265 1.00 96.38 125 ASP A N 1
ATOM 1045 C CA . ASP A 1 125 ? 0.425 -7.124 -5.170 1.00 96.38 125 ASP A CA 1
ATOM 1046 C C . ASP A 1 125 ? 1.260 -8.078 -4.288 1.00 96.38 125 ASP A C 1
ATOM 1048 O O . ASP A 1 125 ? 1.199 -7.984 -3.063 1.00 96.38 125 ASP A O 1
ATOM 1052 N N . GLU A 1 126 ? 2.123 -8.913 -4.882 1.00 96.31 126 GLU A N 1
ATOM 1053 C CA . GLU A 1 126 ? 3.097 -9.757 -4.167 1.00 96.31 126 GLU A CA 1
ATOM 1054 C C . GLU A 1 126 ? 4.067 -8.913 -3.325 1.00 96.31 126 GLU A C 1
ATOM 1056 O O . GLU A 1 126 ? 4.205 -9.136 -2.119 1.00 96.31 126 GLU A O 1
ATOM 1061 N N . LEU A 1 127 ? 4.689 -7.892 -3.926 1.00 95.94 127 LEU A N 1
ATOM 1062 C CA . LEU A 1 127 ? 5.541 -6.938 -3.210 1.00 95.94 127 LEU A CA 1
ATOM 1063 C C . LEU A 1 127 ? 4.776 -6.255 -2.070 1.00 95.94 127 LEU A C 1
ATOM 1065 O O . LEU A 1 127 ? 5.297 -6.099 -0.962 1.00 95.94 127 LEU A O 1
ATOM 1069 N N . THR A 1 128 ? 3.532 -5.857 -2.332 1.00 96.88 128 THR A N 1
ATOM 1070 C CA . THR A 1 128 ? 2.684 -5.199 -1.341 1.00 96.88 128 THR A CA 1
ATOM 1071 C C . THR A 1 128 ? 2.417 -6.104 -0.144 1.00 96.88 128 THR A C 1
ATOM 1073 O O . THR A 1 128 ? 2.530 -5.644 0.993 1.00 96.88 128 THR A O 1
ATOM 1076 N N . ASP A 1 129 ? 2.105 -7.379 -0.370 1.00 96.56 129 ASP A N 1
ATOM 1077 C CA . ASP A 1 129 ? 1.871 -8.358 0.691 1.00 96.56 129 ASP A CA 1
ATOM 1078 C C . ASP A 1 129 ? 3.135 -8.597 1.535 1.00 96.56 129 ASP A C 1
ATOM 1080 O O . ASP A 1 129 ? 3.061 -8.680 2.769 1.00 96.56 129 ASP A O 1
ATOM 1084 N N . GLU A 1 130 ? 4.312 -8.639 0.906 1.00 96.00 130 GLU A N 1
ATOM 1085 C CA . GLU A 1 130 ? 5.593 -8.784 1.604 1.00 96.00 130 GLU A CA 1
ATOM 1086 C C . GLU A 1 130 ? 5.921 -7.559 2.470 1.00 96.00 130 GLU A C 1
ATOM 1088 O O . GLU A 1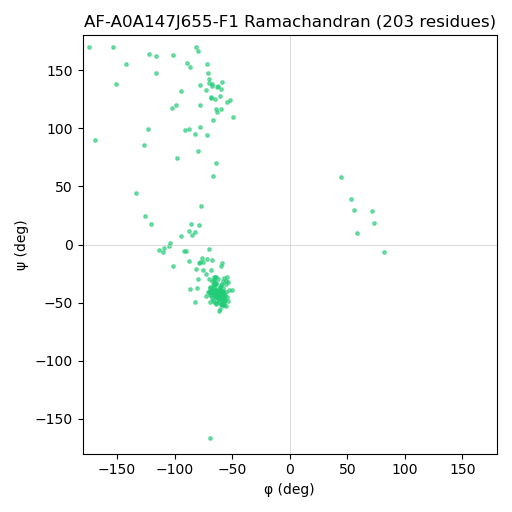 130 ? 6.224 -7.691 3.663 1.00 96.00 130 GLU A O 1
ATOM 1093 N N . VAL A 1 131 ? 5.793 -6.350 1.916 1.00 96.56 131 VAL A N 1
ATOM 1094 C CA . VAL A 1 131 ? 5.986 -5.095 2.661 1.00 96.56 131 VAL A CA 1
ATOM 1095 C C . VAL A 1 131 ? 4.948 -4.965 3.777 1.00 96.56 131 VAL A C 1
ATOM 1097 O O . VAL A 1 131 ? 5.283 -4.578 4.904 1.00 96.56 131 VAL A O 1
ATOM 1100 N N . PHE A 1 132 ? 3.694 -5.342 3.509 1.00 96.62 132 PHE A N 1
ATOM 1101 C CA . PHE A 1 132 ? 2.640 -5.380 4.515 1.00 96.62 132 PHE A CA 1
ATOM 1102 C C . PHE A 1 132 ? 3.028 -6.313 5.656 1.00 96.62 132 PHE A C 1
ATOM 1104 O O . PHE A 1 132 ? 2.895 -5.924 6.814 1.00 96.62 132 PHE A O 1
ATOM 1111 N N . HIS A 1 133 ? 3.552 -7.508 5.374 1.00 94.00 133 HIS A N 1
ATOM 1112 C CA . HIS A 1 133 ? 3.982 -8.443 6.411 1.00 94.00 133 HIS A CA 1
ATOM 1113 C C . HIS A 1 133 ? 5.059 -7.843 7.328 1.00 94.00 133 HIS A C 1
ATOM 1115 O O . HIS A 1 133 ? 4.967 -7.975 8.553 1.00 94.00 133 HIS A O 1
ATOM 1121 N N . VAL A 1 134 ? 6.041 -7.137 6.753 1.00 94.44 134 VAL A N 1
ATOM 1122 C CA . VAL A 1 134 ? 7.101 -6.447 7.508 1.00 94.44 134 VAL A CA 1
ATOM 1123 C C . VAL A 1 134 ? 6.510 -5.374 8.428 1.00 94.44 134 VAL A C 1
ATOM 1125 O O . VAL A 1 134 ? 6.809 -5.341 9.625 1.00 94.44 134 VAL A O 1
ATOM 1128 N N . LEU A 1 135 ? 5.639 -4.514 7.896 1.00 96.31 135 LEU A N 1
ATOM 1129 C CA . LEU A 1 135 ? 5.099 -3.359 8.622 1.00 96.31 135 LEU A CA 1
ATOM 1130 C C . LEU A 1 135 ? 3.961 -3.717 9.584 1.00 96.31 135 LEU A C 1
ATOM 1132 O O . LEU A 1 135 ? 3.793 -3.074 10.622 1.00 96.31 135 LEU A O 1
ATOM 1136 N N . PHE A 1 136 ? 3.182 -4.758 9.288 1.00 95.44 136 PHE A N 1
ATOM 1137 C CA . PHE A 1 136 ? 2.036 -5.169 10.096 1.00 95.44 136 PHE A CA 1
ATOM 1138 C C . PHE A 1 136 ? 2.450 -5.620 11.499 1.00 95.44 136 PHE A C 1
ATOM 1140 O O . PHE A 1 136 ? 1.677 -5.464 12.443 1.00 95.44 136 PHE A O 1
ATOM 1147 N N . GLY A 1 137 ? 3.673 -6.133 11.666 1.00 91.62 137 GLY A N 1
ATOM 1148 C CA . GLY A 1 137 ? 4.242 -6.469 12.973 1.00 91.62 137 GLY A CA 1
ATOM 1149 C C . GLY A 1 137 ? 4.541 -5.256 13.867 1.00 91.62 137 GLY A C 1
ATOM 1150 O O . GLY A 1 137 ? 4.587 -5.395 15.097 1.00 91.62 137 GLY A O 1
ATOM 1151 N N . ASP A 1 138 ? 4.705 -4.065 13.286 1.00 94.31 138 ASP A N 1
ATOM 1152 C CA . ASP A 1 138 ? 5.015 -2.836 14.013 1.00 94.31 138 ASP A CA 1
ATOM 1153 C C . ASP A 1 138 ? 3.735 -2.089 14.423 1.00 94.31 138 ASP A C 1
ATOM 1155 O O . ASP A 1 138 ? 3.124 -1.319 13.684 1.00 94.31 138 ASP A O 1
ATOM 1159 N N . VAL A 1 139 ? 3.335 -2.293 15.679 1.00 92.31 139 VAL A N 1
ATOM 1160 C CA . VAL A 1 139 ? 2.139 -1.661 16.258 1.00 92.31 139 VAL A CA 1
ATOM 1161 C C . VAL A 1 139 ? 2.274 -0.137 16.371 1.00 92.31 139 VAL A C 1
ATOM 1163 O O . VAL A 1 139 ? 1.263 0.561 16.288 1.00 92.31 139 VAL A O 1
ATOM 1166 N N . VAL A 1 140 ? 3.489 0.389 16.554 1.00 93.69 140 VAL A N 1
ATOM 1167 C CA . VAL A 1 140 ? 3.718 1.840 16.646 1.00 93.69 140 VAL A CA 1
ATOM 1168 C C . VAL A 1 140 ? 3.550 2.469 15.267 1.00 93.69 140 VAL A C 1
ATOM 1170 O O . VAL A 1 140 ? 2.849 3.474 15.139 1.00 93.69 140 VAL A O 1
ATOM 1173 N N . PHE A 1 141 ? 4.117 1.849 14.231 1.00 95.94 141 PHE A N 1
ATOM 1174 C CA . PHE A 1 141 ? 3.867 2.234 12.843 1.00 95.94 141 PHE A CA 1
ATOM 1175 C C . PHE A 1 141 ? 2.369 2.185 12.513 1.00 95.94 141 PHE A C 1
ATOM 1177 O O . PHE A 1 141 ? 1.810 3.185 12.061 1.00 95.94 141 PHE A O 1
ATOM 1184 N N . LEU A 1 142 ? 1.684 1.076 12.824 1.00 95.69 142 LEU A N 1
ATOM 1185 C CA . LEU A 1 142 ? 0.246 0.941 12.573 1.00 95.69 142 LEU A CA 1
ATOM 1186 C C . LEU A 1 142 ? -0.571 2.028 13.276 1.00 95.69 142 LEU A C 1
ATOM 1188 O O . LEU A 1 142 ? -1.552 2.518 12.719 1.00 95.69 142 LEU A O 1
ATOM 1192 N N . GLN A 1 143 ? -0.196 2.428 14.492 1.00 95.00 143 GLN A N 1
ATOM 1193 C CA . GLN A 1 143 ? -0.860 3.530 15.183 1.00 95.00 143 GLN A CA 1
ATOM 1194 C C . GLN A 1 143 ? -0.680 4.857 14.434 1.00 95.00 143 GLN A C 1
ATOM 1196 O O . GLN A 1 143 ? -1.657 5.587 14.259 1.00 95.00 143 GLN A O 1
ATOM 1201 N N . LYS A 1 144 ? 0.542 5.167 13.980 1.00 95.94 144 LYS A N 1
ATOM 1202 C CA . LYS A 1 144 ? 0.826 6.375 13.191 1.00 95.94 144 LYS A CA 1
ATOM 1203 C C . LYS A 1 144 ? 0.055 6.374 11.871 1.00 95.94 144 LYS A C 1
ATOM 1205 O O . LYS A 1 144 ? -0.596 7.367 11.562 1.00 95.94 144 LYS A O 1
ATOM 1210 N N . PHE A 1 145 ? 0.054 5.254 11.150 1.00 95.56 145 PHE A N 1
ATOM 1211 C CA . PHE A 1 145 ? -0.679 5.105 9.892 1.00 95.56 145 PHE A CA 1
ATOM 1212 C C . PHE A 1 145 ? -2.192 5.285 10.078 1.00 95.56 145 PHE A C 1
ATOM 1214 O O . PHE A 1 145 ? -2.831 6.037 9.347 1.00 95.56 145 PHE A O 1
ATOM 1221 N N . ASN A 1 146 ? -2.777 4.664 11.107 1.00 93.62 146 ASN A N 1
ATOM 1222 C CA . ASN A 1 146 ? -4.202 4.839 11.396 1.00 93.62 146 ASN A CA 1
ATOM 1223 C C . ASN A 1 146 ? -4.538 6.278 11.810 1.00 93.62 146 ASN A C 1
ATOM 1225 O O . ASN A 1 146 ? -5.616 6.764 11.478 1.00 93.62 146 ASN A O 1
ATOM 1229 N N . ARG A 1 147 ? -3.629 6.973 12.507 1.00 94.00 147 ARG A N 1
ATOM 1230 C CA . ARG A 1 147 ? -3.797 8.398 12.817 1.00 94.00 147 ARG A CA 1
ATOM 1231 C C . ARG A 1 147 ? -3.744 9.260 11.556 1.00 94.00 147 ARG A C 1
ATOM 1233 O O . ARG A 1 147 ? -4.552 10.172 11.439 1.00 94.00 147 ARG A O 1
ATOM 1240 N N . LEU A 1 148 ? -2.849 8.949 10.617 1.00 92.44 148 LEU A N 1
ATOM 1241 C CA . LEU A 1 148 ? -2.803 9.605 9.310 1.00 92.44 148 LEU A CA 1
ATOM 1242 C C . LEU A 1 148 ? -4.145 9.442 8.580 1.00 92.44 148 LEU A C 1
ATOM 1244 O O . LEU A 1 148 ? -4.769 10.439 8.239 1.00 92.44 148 LEU A O 1
ATOM 1248 N N . CYS A 1 149 ? -4.647 8.209 8.452 1.00 91.44 149 CYS A N 1
ATOM 1249 C CA . CYS A 1 149 ? -5.955 7.943 7.841 1.00 91.44 149 CYS A CA 1
ATOM 1250 C C . CYS A 1 149 ? -7.102 8.680 8.554 1.00 91.44 149 CYS A C 1
ATOM 1252 O O . CYS A 1 149 ? -8.000 9.203 7.901 1.00 91.44 149 CYS A O 1
ATOM 1254 N N . ALA A 1 150 ? -7.087 8.723 9.892 1.00 90.75 150 ALA A N 1
ATOM 1255 C CA . ALA A 1 150 ? -8.115 9.410 10.671 1.00 90.75 150 ALA A CA 1
ATOM 1256 C C . ALA A 1 150 ? -8.162 10.912 10.363 1.00 90.75 150 ALA A C 1
ATOM 1258 O O . ALA A 1 150 ? -9.254 11.439 10.179 1.00 90.75 150 ALA A O 1
ATOM 1259 N N . ASN A 1 151 ? -7.005 11.570 10.230 1.00 89.19 151 ASN A N 1
ATOM 1260 C CA . ASN A 1 151 ? -6.944 12.986 9.862 1.00 89.19 151 ASN A CA 1
ATOM 1261 C C . ASN A 1 151 ? -7.609 13.240 8.495 1.00 89.19 151 ASN A C 1
ATOM 1263 O O . ASN A 1 151 ? -8.420 14.153 8.374 1.00 89.19 151 ASN A O 1
ATOM 1267 N N . TYR A 1 152 ? -7.333 12.395 7.495 1.00 88.62 152 TYR A N 1
ATOM 1268 C CA . TYR A 1 152 ? -7.963 12.482 6.169 1.00 88.62 152 TYR A CA 1
ATOM 1269 C C . TYR A 1 152 ? -9.483 12.274 6.223 1.00 88.62 152 TYR A C 1
ATOM 1271 O O . TYR A 1 152 ? -10.251 13.024 5.623 1.00 88.62 152 TYR A O 1
ATOM 1279 N N . ILE A 1 153 ? -9.948 11.296 7.005 1.00 87.75 153 ILE A N 1
ATOM 1280 C CA . ILE A 1 153 ? -11.385 11.055 7.201 1.00 87.75 153 ILE A CA 1
ATOM 1281 C C . ILE A 1 153 ? -12.060 12.249 7.895 1.00 87.75 153 ILE A C 1
ATOM 1283 O O . ILE A 1 153 ? -13.175 12.621 7.522 1.00 87.75 153 ILE A O 1
ATOM 1287 N N . GLU A 1 154 ? -11.410 12.847 8.894 1.00 86.31 154 GLU A N 1
ATOM 1288 C CA . GLU A 1 154 ? -11.921 14.014 9.622 1.00 86.31 154 GLU A CA 1
ATOM 1289 C C . GLU A 1 154 ? -12.009 15.259 8.733 1.00 86.31 154 GLU A C 1
ATOM 1291 O O . GLU A 1 154 ? -12.998 15.985 8.816 1.00 86.31 154 GLU A O 1
ATOM 1296 N N . MET A 1 155 ? -11.018 15.478 7.865 1.00 84.69 155 MET A N 1
ATOM 1297 C CA . MET A 1 155 ? -10.986 16.608 6.931 1.00 84.69 155 MET A CA 1
ATOM 1298 C C . MET A 1 155 ? -11.937 16.438 5.740 1.00 84.69 155 MET A C 1
ATOM 1300 O O . MET A 1 155 ? -12.340 17.431 5.139 1.00 84.69 155 MET A O 1
ATOM 1304 N N . SER A 1 156 ? -12.329 15.204 5.415 1.00 82.94 156 SER A N 1
ATOM 1305 C CA . SER A 1 156 ? -13.210 14.940 4.277 1.00 82.94 156 SER A CA 1
ATOM 1306 C C . SER A 1 156 ? -14.634 15.471 4.464 1.00 82.94 156 SER A C 1
ATOM 1308 O O . SER A 1 156 ? -15.276 15.259 5.500 1.00 82.94 156 SER A O 1
ATOM 1310 N N . GLY A 1 157 ? -15.176 16.058 3.396 1.00 80.75 157 GLY A N 1
ATOM 1311 C CA . GLY A 1 157 ? -16.591 16.434 3.283 1.00 80.75 157 GLY A CA 1
ATOM 1312 C C . GLY A 1 157 ? -17.524 15.284 2.877 1.00 80.75 157 GLY A C 1
ATOM 1313 O O . GLY A 1 157 ? -18.674 15.533 2.528 1.00 80.75 157 GLY A O 1
ATOM 1314 N N . PHE A 1 158 ? -17.041 14.036 2.878 1.00 82.38 158 PHE A N 1
ATOM 1315 C CA . PHE A 1 158 ? -17.763 12.865 2.375 1.00 82.38 158 PHE A CA 1
ATOM 1316 C C . PHE A 1 158 ? -18.073 11.839 3.479 1.00 82.38 158 PHE A C 1
ATOM 1318 O O . PHE A 1 158 ? -17.456 11.823 4.548 1.00 82.38 158 PHE A O 1
ATOM 1325 N N . GLY A 1 159 ? -19.031 10.947 3.199 1.00 82.94 159 GLY A N 1
ATOM 1326 C CA . GLY A 1 159 ? -19.330 9.778 4.035 1.00 82.94 159 GLY A CA 1
ATOM 1327 C C . GLY A 1 159 ? -20.006 10.093 5.373 1.00 82.94 159 GLY A C 1
ATOM 1328 O O . GLY A 1 159 ? -19.822 9.356 6.343 1.00 82.94 159 GLY A O 1
ATOM 1329 N N . ASP A 1 160 ? -20.775 11.182 5.467 1.00 85.69 160 ASP A N 1
ATOM 1330 C CA . ASP A 1 160 ? -21.487 11.572 6.696 1.00 85.69 160 ASP A CA 1
ATOM 1331 C C . ASP A 1 160 ? -22.446 10.487 7.213 1.00 85.69 160 ASP A C 1
ATOM 1333 O O . ASP A 1 160 ? -22.663 10.342 8.420 1.00 85.69 160 ASP A O 1
ATOM 1337 N N . ASP A 1 161 ? -22.979 9.663 6.314 1.00 88.44 161 ASP A N 1
ATOM 1338 C CA . ASP A 1 161 ? -23.788 8.488 6.627 1.00 88.44 161 ASP A CA 1
ATOM 1339 C C . ASP A 1 161 ? -22.994 7.395 7.368 1.00 88.44 161 ASP A C 1
ATOM 1341 O O . ASP A 1 161 ? -23.556 6.672 8.199 1.00 88.44 161 ASP A O 1
ATOM 1345 N N . LEU A 1 162 ? -21.680 7.324 7.142 1.00 88.62 162 LEU A N 1
ATOM 1346 C CA . LEU A 1 162 ? -20.747 6.415 7.814 1.00 88.62 162 LEU A CA 1
ATOM 1347 C C . LEU A 1 162 ? -20.199 6.995 9.127 1.00 88.62 162 LEU A C 1
ATOM 1349 O O . LEU A 1 162 ? -19.651 6.254 9.952 1.00 88.62 162 LEU A O 1
ATOM 1353 N N . LYS A 1 163 ? -20.368 8.302 9.358 1.00 89.25 163 LYS A N 1
ATOM 1354 C CA . LYS A 1 163 ? -19.922 8.999 10.568 1.00 89.25 163 LYS A CA 1
ATOM 1355 C C . LYS A 1 163 ? -21.004 8.985 11.660 1.00 89.25 163 LYS A C 1
ATOM 1357 O O . LYS A 1 163 ? -22.208 8.787 11.449 1.00 89.25 163 LYS A O 1
ATOM 1362 N N . THR A 1 164 ? -20.561 9.124 12.901 1.00 88.94 164 THR A N 1
ATOM 1363 C CA . THR A 1 164 ? -21.403 9.441 14.055 1.00 88.94 164 THR A CA 1
ATOM 1364 C C . THR A 1 164 ? -21.649 10.948 14.097 1.00 88.94 164 THR A C 1
ATOM 1366 O O . THR A 1 164 ? -20.951 11.721 13.449 1.00 88.94 164 THR A O 1
ATOM 1369 N N . ARG A 1 165 ? -22.568 11.405 14.956 1.00 83.88 165 ARG A N 1
ATOM 1370 C CA . ARG A 1 165 ? -22.772 12.848 15.202 1.00 83.88 165 ARG A CA 1
ATOM 1371 C C . ARG A 1 165 ? -21.520 13.580 15.711 1.00 83.88 165 ARG A C 1
ATOM 1373 O O . ARG A 1 165 ? -21.503 14.801 15.715 1.00 83.88 165 ARG A O 1
ATOM 1380 N N . ARG A 1 166 ? -20.505 12.847 16.186 1.00 82.69 166 ARG A N 1
ATOM 1381 C CA . ARG A 1 166 ? -19.219 13.391 16.651 1.00 82.69 166 ARG A CA 1
ATOM 1382 C C . ARG A 1 166 ? -18.139 13.387 15.557 1.00 82.69 166 ARG A C 1
ATOM 1384 O O . ARG A 1 166 ? -16.985 13.623 15.880 1.00 82.69 166 ARG A O 1
ATOM 1391 N N . GLY A 1 167 ? -18.482 13.050 14.312 1.00 80.31 167 GLY A N 1
ATOM 1392 C CA . GLY A 1 167 ? -17.552 13.023 13.176 1.00 80.31 167 GLY A CA 1
ATOM 1393 C C . GLY A 1 167 ? -16.697 11.756 13.053 1.00 80.31 167 GLY A C 1
ATOM 1394 O O . GLY A 1 167 ? -16.027 11.571 12.047 1.00 80.31 167 GLY A O 1
ATOM 1395 N N . THR A 1 168 ? -16.743 10.838 14.023 1.00 86.19 168 THR A N 1
ATOM 1396 C CA . THR A 1 168 ? -15.984 9.573 13.972 1.00 86.19 168 THR A CA 1
ATOM 1397 C C . THR A 1 168 ? -16.741 8.472 13.238 1.00 86.19 168 THR A C 1
ATOM 1399 O O . THR A 1 168 ? -17.969 8.457 13.268 1.00 86.19 168 THR A O 1
ATOM 1402 N N . LEU A 1 169 ? -16.040 7.504 12.641 1.00 90.81 169 LEU A N 1
ATOM 1403 C CA . LEU A 1 169 ? -16.679 6.357 11.985 1.00 90.81 169 LEU A CA 1
ATOM 1404 C C . LEU A 1 169 ? -17.559 5.539 12.939 1.00 90.81 169 LEU A C 1
ATOM 1406 O O . LEU A 1 169 ? -17.197 5.271 14.091 1.00 90.81 169 LEU A O 1
ATOM 1410 N N . ARG A 1 170 ? -18.715 5.092 12.438 1.00 91.00 170 ARG A N 1
ATOM 1411 C CA . ARG A 1 170 ? -19.592 4.165 13.160 1.00 91.00 170 ARG A CA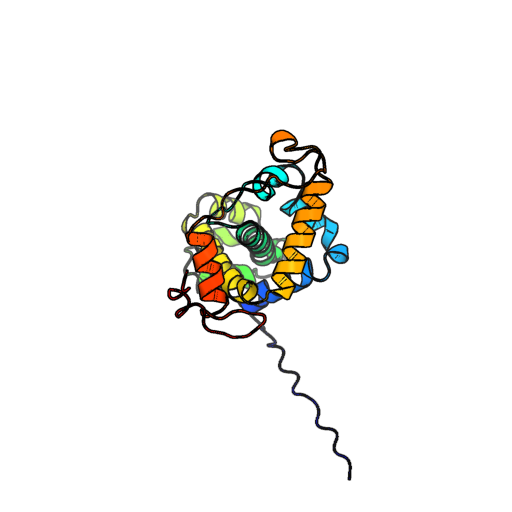 1
ATOM 1412 C C . ARG A 1 170 ? -18.877 2.835 13.383 1.00 91.00 170 ARG A C 1
ATOM 1414 O O . ARG A 1 170 ? -18.250 2.275 12.488 1.00 91.00 170 ARG A O 1
ATOM 1421 N N . ARG A 1 171 ? -18.998 2.301 14.600 1.00 90.69 171 ARG A N 1
ATOM 1422 C CA . ARG A 1 171 ? -18.454 0.981 14.931 1.00 90.69 171 ARG A CA 1
ATOM 1423 C C . ARG A 1 171 ? -19.269 -0.099 14.230 1.00 90.69 171 ARG A C 1
ATOM 1425 O O . ARG A 1 171 ? -20.496 -0.058 14.249 1.00 90.69 171 ARG A O 1
ATOM 1432 N N . VAL A 1 172 ? -18.577 -1.098 13.701 1.00 92.31 172 VAL A N 1
ATOM 1433 C CA . VAL A 1 172 ? -19.184 -2.318 13.162 1.00 92.31 172 VAL A CA 1
ATOM 1434 C C . VAL A 1 172 ? -18.632 -3.543 13.883 1.00 92.31 172 VAL A C 1
ATOM 1436 O O . VAL A 1 172 ? -17.597 -3.470 14.553 1.00 92.31 172 VAL A O 1
ATOM 1439 N N . ALA A 1 173 ? -19.314 -4.680 13.745 1.00 94.12 173 ALA A N 1
ATOM 1440 C CA . ALA A 1 173 ? -18.813 -5.945 14.260 1.00 94.12 173 ALA A CA 1
ATOM 1441 C C . ALA A 1 173 ? -17.471 -6.293 13.597 1.00 94.12 173 ALA A C 1
ATOM 1443 O O . ALA A 1 173 ? -17.354 -6.312 12.372 1.00 94.12 173 ALA A O 1
ATOM 1444 N N . ILE A 1 174 ? -16.456 -6.585 14.412 1.00 93.56 174 ILE A N 1
ATOM 1445 C CA . ILE A 1 174 ? -15.142 -6.992 13.908 1.00 93.56 174 ILE A CA 1
ATOM 1446 C C . ILE A 1 174 ? -15.298 -8.378 13.267 1.00 93.56 174 ILE A C 1
ATOM 1448 O O . ILE A 1 174 ? -15.781 -9.293 13.941 1.00 93.56 174 ILE A O 1
ATOM 1452 N N . PRO A 1 175 ? -14.896 -8.590 12.008 1.00 95.00 175 PRO A N 1
ATOM 1453 C CA . PRO A 1 175 ? -14.995 -9.900 11.385 1.00 95.00 175 PRO A CA 1
ATOM 1454 C C . PRO A 1 175 ? -13.965 -10.883 11.958 1.00 95.00 175 PRO A C 1
ATOM 1456 O O . PRO A 1 175 ? -12.902 -10.503 12.454 1.00 95.00 175 PRO A O 1
ATOM 1459 N N . VAL A 1 176 ? -14.274 -12.180 11.859 1.00 94.38 176 VAL A N 1
ATOM 1460 C CA . VAL A 1 176 ? -13.424 -13.276 12.369 1.00 94.38 176 VAL A CA 1
ATOM 1461 C C . VAL A 1 176 ? -12.008 -13.202 11.799 1.00 94.38 176 VAL A C 1
ATOM 1463 O O . VAL A 1 176 ? -11.041 -13.402 12.531 1.00 94.38 176 VAL A O 1
ATOM 1466 N N . TRP A 1 177 ? -11.877 -12.889 10.507 1.00 94.38 177 TRP A N 1
ATOM 1467 C CA . TRP A 1 177 ? -10.580 -12.832 9.837 1.00 94.38 177 TRP A CA 1
ATOM 1468 C C . TRP A 1 177 ? -9.676 -11.745 10.438 1.00 94.38 177 TRP A C 1
ATOM 1470 O O . TRP A 1 177 ? -8.501 -12.007 10.675 1.00 94.38 177 TRP A O 1
ATOM 1480 N N . ALA A 1 178 ? -10.224 -10.571 10.774 1.00 93.44 178 ALA A N 1
ATOM 1481 C CA . ALA A 1 178 ? -9.448 -9.464 11.332 1.00 93.44 178 ALA A CA 1
ATOM 1482 C C . ALA A 1 178 ? -8.966 -9.791 12.751 1.00 93.44 178 ALA A C 1
ATOM 1484 O O . ALA A 1 178 ? -7.823 -9.507 13.108 1.00 93.44 178 ALA A O 1
ATOM 1485 N N . ARG A 1 179 ? -9.805 -10.475 13.545 1.00 92.94 179 ARG A N 1
ATOM 1486 C CA . ARG A 1 179 ? -9.389 -11.006 14.854 1.00 92.94 179 ARG A CA 1
ATOM 1487 C C . ARG A 1 179 ? -8.254 -12.018 14.720 1.00 92.94 179 ARG A C 1
ATOM 1489 O O . ARG A 1 179 ? -7.292 -11.947 15.477 1.00 92.94 179 ARG A O 1
ATOM 1496 N N . ARG A 1 180 ? -8.352 -12.935 13.752 1.00 93.81 180 ARG A N 1
ATOM 1497 C CA . ARG A 1 180 ? -7.300 -13.925 13.474 1.00 93.81 180 ARG A CA 1
ATOM 1498 C C . ARG A 1 180 ? -5.997 -13.258 13.037 1.00 93.81 180 ARG A C 1
ATOM 1500 O O . ARG A 1 180 ? -4.952 -13.628 13.549 1.00 93.81 180 ARG A O 1
ATOM 1507 N N . ALA A 1 181 ? -6.056 -12.250 12.167 1.00 93.00 181 ALA A N 1
ATOM 1508 C CA . ALA A 1 181 ? -4.872 -11.509 11.731 1.00 93.00 181 ALA A CA 1
ATOM 1509 C C . ALA A 1 181 ? -4.112 -10.892 12.920 1.00 93.00 181 ALA A C 1
ATOM 1511 O O . ALA A 1 181 ? -2.901 -11.060 13.032 1.00 93.00 181 ALA A O 1
ATOM 1512 N N . ILE A 1 182 ? -4.829 -10.256 13.855 1.00 92.31 182 ILE A N 1
ATOM 1513 C CA . ILE A 1 182 ? -4.238 -9.706 15.087 1.00 92.31 182 ILE A CA 1
ATOM 1514 C C . ILE A 1 182 ? -3.671 -10.819 15.975 1.00 92.31 182 ILE A C 1
ATOM 1516 O O . ILE A 1 182 ? -2.551 -10.694 16.462 1.00 92.31 182 ILE A O 1
ATOM 1520 N N . PHE A 1 183 ? -4.415 -11.916 16.159 1.00 93.56 183 PHE A N 1
ATOM 1521 C CA . PHE A 1 183 ? -3.953 -13.066 16.937 1.00 93.56 183 PHE A CA 1
ATOM 1522 C C . PHE A 1 183 ? -2.626 -13.613 16.396 1.00 93.56 183 PHE A C 1
ATOM 1524 O O . PHE A 1 183 ? -1.694 -13.805 17.169 1.00 93.56 183 PHE A O 1
ATOM 1531 N N . TYR A 1 184 ? -2.504 -13.813 15.080 1.00 92.38 184 TYR A N 1
ATOM 1532 C CA . TYR A 1 184 ? -1.274 -14.325 14.473 1.00 92.38 184 TYR A CA 1
ATOM 1533 C C . TYR A 1 184 ? -0.124 -13.316 14.515 1.00 92.38 184 TYR A C 1
ATOM 1535 O O . TYR A 1 184 ? 0.993 -13.703 14.856 1.00 92.38 184 TYR A O 1
ATOM 1543 N N . ARG A 1 185 ? -0.388 -12.026 14.263 1.00 92.44 185 ARG A N 1
ATOM 1544 C CA . ARG A 1 185 ? 0.612 -10.955 14.428 1.00 92.44 185 ARG A CA 1
ATOM 1545 C C . ARG A 1 185 ? 1.210 -10.959 15.831 1.00 92.44 185 ARG A C 1
ATOM 1547 O O . ARG A 1 185 ? 2.422 -10.867 16.004 1.00 92.44 185 ARG A O 1
ATOM 1554 N N . ASP A 1 186 ? 0.345 -11.085 16.831 1.00 92.25 186 ASP A N 1
ATOM 1555 C CA . ASP A 1 186 ? 0.729 -11.061 18.239 1.00 92.25 186 ASP A CA 1
ATOM 1556 C C . ASP A 1 186 ? 1.126 -12.453 18.763 1.00 92.25 186 ASP A C 1
ATOM 1558 O O . ASP A 1 186 ? 1.301 -12.625 19.966 1.00 92.25 186 ASP A O 1
ATOM 1562 N N . LYS A 1 187 ? 1.304 -13.438 17.868 1.00 91.75 187 LYS A N 1
ATOM 1563 C CA . LYS A 1 187 ? 1.736 -14.816 18.168 1.00 91.75 187 LYS A CA 1
ATOM 1564 C C . LYS A 1 187 ? 0.856 -15.533 19.198 1.00 91.75 187 LYS A C 1
ATOM 1566 O O . LYS A 1 187 ? 1.319 -16.397 19.933 1.00 91.75 187 LYS A O 1
ATOM 1571 N N . GLY A 1 188 ? -0.422 -15.176 19.248 1.00 91.56 188 GLY A N 1
ATOM 1572 C CA . GLY A 1 188 ? -1.385 -15.719 20.196 1.00 91.56 188 GLY A CA 1
ATOM 1573 C C . GLY A 1 188 ? -1.204 -15.226 21.629 1.00 91.56 188 GLY A C 1
ATOM 1574 O O . GLY A 1 188 ? -1.740 -15.844 22.543 1.00 91.56 188 GLY A O 1
ATOM 1575 N N . GLU A 1 189 ? -0.489 -14.123 21.851 1.00 92.19 189 GLU A N 1
ATOM 1576 C CA . GLU A 1 189 ? -0.235 -13.564 23.179 1.00 92.19 189 GLU A CA 1
ATOM 1577 C C . GLU A 1 189 ? -0.867 -12.182 23.352 1.00 92.19 189 GLU A C 1
ATOM 1579 O O . GLU A 1 189 ? -0.922 -1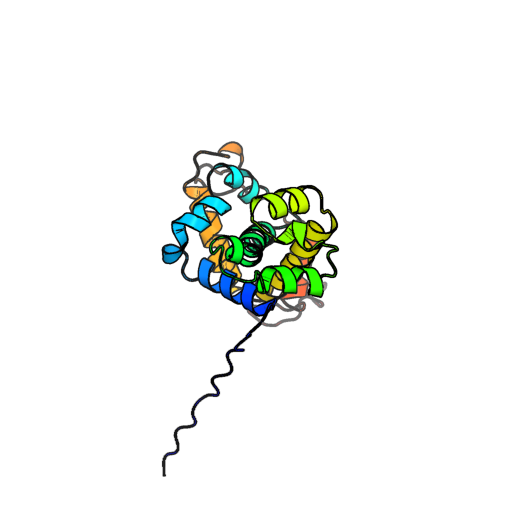1.357 22.438 1.00 92.19 18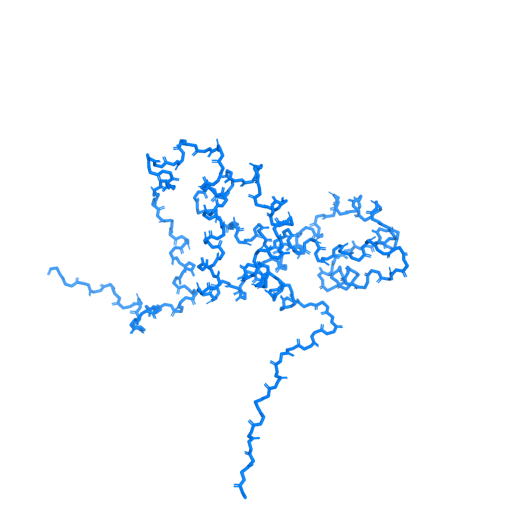9 GLU A O 1
ATOM 1584 N N . CYS A 1 190 ? -1.289 -11.868 24.577 1.00 89.44 190 CYS A N 1
ATOM 1585 C CA . CYS A 1 190 ? -1.651 -10.500 24.921 1.00 89.44 190 CYS A CA 1
ATOM 1586 C C . CYS A 1 190 ? -0.416 -9.589 24.838 1.00 89.44 190 CYS A C 1
ATOM 1588 O O . CYS A 1 190 ? 0.574 -9.803 25.534 1.00 89.44 190 CYS A O 1
ATOM 1590 N N . ARG A 1 191 ? -0.479 -8.500 24.065 1.00 85.19 191 ARG A N 1
ATOM 1591 C CA . ARG A 1 191 ? 0.640 -7.543 23.958 1.00 85.19 191 ARG A CA 1
ATOM 1592 C C . ARG A 1 191 ? 0.986 -6.855 25.282 1.00 85.19 191 ARG A C 1
ATOM 1594 O O . ARG A 1 191 ? 2.150 -6.521 25.477 1.00 85.19 191 ARG A O 1
ATOM 1601 N N . ALA A 1 192 ? 0.005 -6.671 26.170 1.00 87.00 192 ALA A N 1
ATOM 1602 C CA . ALA A 1 192 ? 0.189 -5.989 27.450 1.00 87.00 192 ALA A CA 1
ATOM 1603 C C . ALA A 1 192 ? 0.766 -6.907 28.538 1.00 87.00 192 ALA A C 1
ATOM 1605 O O . ALA A 1 192 ? 1.737 -6.543 29.191 1.00 87.00 192 ALA A O 1
ATOM 1606 N N . CYS A 1 193 ? 0.186 -8.096 28.734 1.00 91.75 193 CYS A N 1
ATOM 1607 C CA . CYS A 1 193 ? 0.570 -8.996 29.830 1.00 91.75 193 CYS A CA 1
ATOM 1608 C C . CYS A 1 193 ? 1.314 -10.263 29.385 1.00 91.75 193 CYS A C 1
ATOM 1610 O O . CYS A 1 193 ? 1.679 -11.067 30.237 1.00 91.75 193 CYS A O 1
ATOM 1612 N N . LYS A 1 194 ? 1.501 -10.473 28.075 1.00 89.44 194 LYS A N 1
ATOM 1613 C CA . LYS A 1 194 ? 2.173 -11.639 27.465 1.00 89.44 194 LYS A CA 1
ATOM 1614 C C . LYS A 1 194 ? 1.560 -13.000 27.791 1.00 89.44 194 LYS A C 1
ATOM 1616 O O . LYS A 1 194 ? 2.114 -14.033 27.441 1.00 89.44 194 LYS A O 1
ATOM 1621 N N . ARG A 1 195 ? 0.378 -13.024 28.412 1.00 90.31 195 ARG A N 1
ATOM 1622 C CA . ARG A 1 195 ? -0.372 -14.259 28.634 1.00 90.31 195 ARG A CA 1
ATOM 1623 C C . ARG A 1 195 ? -0.852 -14.817 27.297 1.00 90.31 195 ARG A C 1
ATOM 1625 O O . ARG A 1 195 ? -1.379 -14.066 26.473 1.00 90.31 195 ARG A O 1
ATOM 1632 N N . SER A 1 196 ? -0.717 -16.130 27.134 1.00 89.44 196 SER A N 1
ATOM 1633 C CA . SER A 1 196 ? -1.289 -16.837 25.994 1.00 89.44 196 SER A CA 1
ATOM 1634 C C . SER A 1 196 ? -2.811 -16.672 25.948 1.00 89.44 196 SER A C 1
ATOM 1636 O O . SER A 1 196 ? -3.503 -16.849 26.953 1.00 89.44 196 SER A O 1
ATOM 1638 N N . LEU A 1 197 ? -3.316 -16.363 24.760 1.00 84.88 197 LEU A N 1
ATOM 1639 C CA . LEU A 1 197 ? -4.732 -16.286 24.416 1.00 84.88 197 LEU A CA 1
ATOM 1640 C C . LEU A 1 197 ? -5.272 -17.636 23.914 1.00 84.88 197 LEU A C 1
ATOM 1642 O O . LEU A 1 197 ? -6.472 -17.766 23.699 1.00 84.88 197 LEU A O 1
ATOM 1646 N N . SER A 1 198 ? -4.413 -18.652 23.743 1.00 75.12 198 SER A N 1
ATOM 1647 C CA . SER A 1 198 ? -4.836 -20.010 23.365 1.00 75.12 198 SER A CA 1
ATOM 1648 C C . SER A 1 198 ? -5.456 -20.808 24.520 1.00 75.12 198 SER A C 1
ATOM 1650 O O . SER A 1 198 ? -6.056 -21.848 24.278 1.00 75.12 198 SER A O 1
ATOM 1652 N N . CYS A 1 199 ? -5.335 -20.325 25.763 1.00 55.62 199 CYS A N 1
ATOM 1653 C CA . CYS A 1 199 ? -5.845 -20.996 26.968 1.00 55.62 199 CYS A CA 1
ATOM 1654 C C . CYS A 1 199 ? -7.136 -20.386 27.546 1.00 55.62 199 CYS A C 1
ATOM 1656 O O . CYS A 1 199 ? -7.602 -20.848 28.584 1.00 55.62 199 CYS A O 1
ATOM 1658 N N . SER A 1 200 ? -7.719 -19.348 26.938 1.00 53.19 200 SER A N 1
ATOM 1659 C CA . SER A 1 200 ? -8.871 -18.628 27.515 1.00 53.19 200 SER A CA 1
ATOM 1660 C C . SER A 1 200 ? -10.261 -19.216 27.210 1.00 53.19 200 SER A C 1
ATOM 1662 O O . SER A 1 200 ? -11.254 -18.545 27.468 1.00 53.19 200 SER A O 1
ATOM 1664 N N . ASP A 1 201 ? -10.356 -20.480 26.781 1.00 47.06 201 ASP A N 1
ATOM 1665 C CA . ASP A 1 201 ? -11.623 -21.248 26.761 1.00 47.06 201 ASP A CA 1
ATOM 1666 C C . ASP A 1 201 ? -12.024 -21.803 28.150 1.00 47.06 201 ASP A C 1
ATOM 1668 O O . ASP A 1 201 ? -12.881 -22.675 28.271 1.00 47.06 201 ASP A O 1
ATOM 1672 N N . GLN A 1 202 ? -11.438 -21.286 29.233 1.00 43.22 202 GLN A N 1
ATOM 1673 C CA . GLN A 1 202 ? -11.885 -21.550 30.602 1.00 43.22 202 GLN A CA 1
ATOM 1674 C C . GLN A 1 202 ? -12.123 -20.231 31.341 1.00 43.22 202 GLN A C 1
ATOM 1676 O O . GLN A 1 202 ? -11.253 -19.725 32.048 1.00 43.22 202 GLN A O 1
ATOM 1681 N N . ALA A 1 203 ? -13.319 -19.671 31.180 1.00 34.19 203 ALA A N 1
ATOM 1682 C CA . ALA A 1 203 ? -13.894 -18.780 32.181 1.00 34.19 203 ALA A CA 1
ATOM 1683 C C . ALA A 1 203 ? -14.885 -19.610 33.021 1.00 34.19 203 ALA A C 1
ATOM 1685 O O . ALA A 1 203 ? -15.817 -20.168 32.438 1.00 34.19 203 ALA A O 1
ATOM 1686 N N . PRO A 1 204 ? -14.709 -19.747 34.350 1.00 41.38 204 PRO A N 1
ATOM 1687 C CA . PRO A 1 204 ? -15.795 -20.204 35.205 1.00 41.38 204 PRO A CA 1
ATOM 1688 C C . PRO A 1 204 ? -16.856 -19.096 35.280 1.00 41.38 204 PRO A C 1
ATOM 1690 O O . PRO A 1 204 ? -16.514 -17.910 35.243 1.00 41.38 204 PRO A O 1
ATOM 1693 N N . GLY A 1 205 ? -18.124 -19.514 35.296 1.00 35.06 205 GLY A N 1
ATOM 1694 C CA . GLY A 1 205 ? -19.299 -18.640 35.359 1.00 35.06 205 GLY A CA 1
ATOM 1695 C C . GLY A 1 205 ? -19.505 -17.931 36.689 1.00 35.06 205 GLY A C 1
ATOM 1696 O O . GLY A 1 205 ? -18.737 -18.188 37.643 1.00 35.06 205 GLY A O 1
#

Mean predicted aligned error: 8.85 Å

Foldseek 3Di:
DDDDDDDDPPDDPPPADDLVVLLVVLLCCLVPVVVVVVVVCVQQHAVCLVVLLDPDDPCHSQLSSSLSSLVCVLCVVLVDLPDDSRRVVRLCVVLVFDDDPQCVNHDVSVVVCCVPGPSNVVSSSVSSVSSCLVQVLPPVSVVSVVVSSQVNQQPYPDDVVQADPVSHGDDDDDDPVNVVSVCVSLVQADPPPRDGVVPPPDDDD